Protein AF-A0A1E1WFL8-F1 (afdb_monomer)

Foldseek 3Di:
DVLLVCLVVLVVVLCCCVVPVVQFKDACPDPVNLVVLCVQLVDLVSLVVPVQVVCCVAWNNLPQFADSVCSSVCSNPPPRMDTSQVSNQVSVCSVVVAAFDRQPAQVVCCVPPVGSGTGGDQLCPDPDADEDEEAQPGGPPCHPVVVVVSVVRHPHHPYYHHQPDPNHIRCSCPRGPCNCVRPVVVVVVVVVVD

Secondary structure (DSSP, 8-state):
-HHHHHHHHHHHHHHHHHHHS---EE-TTSHHHHHHHHHHHSSHHHIIIIIHHHHHHHH---TTTB-GGGHHHHHHHSS--EEHHHHHHHHHHHHH-S-B-----HHHHHHHHSSSSPPBP-GGG--S-EEEEE-SSS-SSS-HHHHHHHHHH-S-EEEEEE-S-TT--TTHHHHBTTHIIIIIHHHHHHHHH-

InterPro domains:
  IPR029058 Alpha/Beta hydrolase fold [G3DSA:3.40.50.1820] (1-193)
  IPR029058 Alpha/Beta hydrolase fold [SSF53474] (40-189)

pLDDT: mean 84.49, std 13.26, range [56.53, 98.38]

Radius of gyration: 19.25 Å; Cα contacts (8 Å, |Δi|>4): 267; chains: 1; bounding box: 53×26×52 Å

Solvent-accessible surface area (backbone atoms only — not comparable to full-atom values): 10834 Å² total; per-residue (Å²): 94,60,66,69,72,48,22,79,54,35,58,66,54,44,54,47,42,46,74,73,69,67,53,62,56,52,60,50,86,34,72,70,51,44,52,50,47,48,69,46,23,62,42,62,70,42,16,51,66,47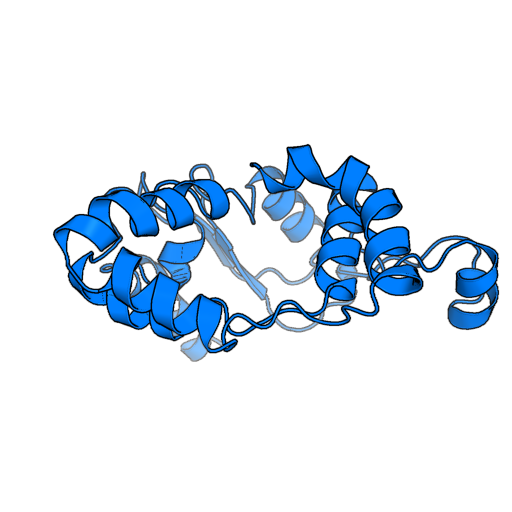,50,46,49,54,47,25,58,59,25,27,70,28,61,93,28,68,54,59,85,49,40,42,62,48,57,75,58,45,71,80,50,48,46,47,67,57,58,39,37,54,21,48,33,66,72,70,70,47,66,52,50,72,74,69,49,44,73,51,19,31,76,76,68,76,28,60,59,55,60,65,63,67,50,59,72,50,78,70,81,36,71,46,78,45,32,82,56,40,22,53,76,63,34,41,72,58,52,51,53,49,58,72,42,39,74,40,68,78,42,80,44,69,49,94,49,82,38,42,18,54,56,32,82,78,56,18,74,56,29,56,75,69,44,47,56,57,52,55,52,50,66,74,73,108

Organism: Pectinophora gossypiella (NCBI:txid13191)

Structure (mmCIF, N/CA/C/O backbone):
data_AF-A0A1E1WFL8-F1
#
_entry.id   AF-A0A1E1WFL8-F1
#
loop_
_atom_site.group_PDB
_atom_site.id
_atom_site.type_symbol
_atom_site.label_atom_id
_atom_site.label_alt_id
_atom_site.label_comp_id
_atom_site.label_asym_id
_atom_site.label_entity_id
_atom_site.label_seq_id
_atom_site.pdbx_PDB_ins_code
_atom_site.Cartn_x
_atom_site.Cartn_y
_atom_site.Cartn_z
_atom_site.occupancy
_atom_site.B_iso_or_equiv
_atom_site.auth_seq_id
_atom_site.auth_comp_id
_atom_site.auth_asym_id
_atom_site.auth_atom_id
_atom_site.pdbx_PDB_model_num
ATOM 1 N N . PRO A 1 1 ? 7.680 11.814 3.134 1.00 61.78 1 PRO A N 1
ATOM 2 C CA . PRO A 1 1 ? 7.963 10.530 3.818 1.00 61.78 1 PRO A CA 1
ATOM 3 C C . PRO A 1 1 ? 9.441 10.158 3.685 1.00 61.78 1 PRO A C 1
ATOM 5 O O . PRO A 1 1 ? 10.024 10.424 2.634 1.00 61.78 1 PRO A O 1
ATOM 8 N N . LEU A 1 2 ? 10.020 9.543 4.721 1.00 61.31 2 LEU A N 1
ATOM 9 C CA . LEU A 1 2 ? 11.420 9.100 4.741 1.00 61.31 2 LEU A CA 1
ATOM 10 C C . LEU A 1 2 ? 11.753 8.172 3.560 1.00 61.31 2 LEU A C 1
ATOM 12 O O . LEU A 1 2 ? 12.804 8.307 2.945 1.00 61.31 2 LEU A O 1
ATOM 16 N N . THR A 1 3 ? 10.809 7.314 3.167 1.00 66.69 3 THR A N 1
ATOM 17 C CA . THR A 1 3 ? 10.930 6.395 2.022 1.00 66.69 3 THR A CA 1
ATOM 18 C C . THR A 1 3 ? 11.222 7.107 0.701 1.00 66.69 3 THR A C 1
ATOM 20 O O . THR A 1 3 ? 12.053 6.640 -0.070 1.00 66.69 3 THR A O 1
ATOM 23 N N . LYS A 1 4 ? 10.617 8.279 0.457 1.00 66.50 4 LYS A N 1
ATOM 24 C CA . LYS A 1 4 ? 10.901 9.084 -0.744 1.00 66.50 4 LYS A CA 1
ATOM 25 C C . LYS A 1 4 ? 12.304 9.688 -0.715 1.00 66.50 4 LYS A C 1
ATOM 27 O O . LYS A 1 4 ? 12.946 9.750 -1.753 1.00 66.50 4 LYS A O 1
ATOM 32 N N . LEU A 1 5 ? 12.783 10.086 0.464 1.00 70.75 5 LEU A N 1
ATOM 33 C CA . LEU A 1 5 ? 14.115 10.672 0.630 1.00 70.75 5 LEU A CA 1
ATOM 34 C C . LEU A 1 5 ? 15.224 9.647 0.354 1.00 70.75 5 LEU A C 1
ATOM 36 O O . LEU A 1 5 ? 16.215 9.977 -0.285 1.00 70.75 5 LEU A O 1
ATOM 40 N N . VAL A 1 6 ? 15.043 8.404 0.807 1.00 70.62 6 VAL A N 1
ATOM 41 C CA . VAL A 1 6 ? 16.067 7.350 0.679 1.00 70.62 6 VAL A CA 1
ATOM 42 C C . VAL A 1 6 ? 15.966 6.546 -0.622 1.00 70.62 6 VAL A C 1
ATOM 44 O O . VAL A 1 6 ? 16.920 5.862 -0.989 1.00 70.62 6 VAL A O 1
ATOM 47 N N . SER A 1 7 ? 14.842 6.634 -1.344 1.00 72.19 7 SER A N 1
ATOM 48 C CA . SER A 1 7 ? 14.608 5.865 -2.578 1.00 72.19 7 SER A CA 1
ATOM 49 C C . SER A 1 7 ? 15.675 6.025 -3.677 1.00 72.19 7 SER A C 1
ATOM 51 O O . SER A 1 7 ? 16.018 5.005 -4.281 1.00 72.19 7 SER A O 1
ATOM 53 N N . PRO A 1 8 ? 16.294 7.202 -3.917 1.00 72.44 8 PRO A N 1
ATOM 54 C CA . PRO A 1 8 ? 17.335 7.320 -4.942 1.00 72.44 8 PRO A CA 1
ATOM 55 C C . PRO A 1 8 ? 18.621 6.567 -4.570 1.00 72.44 8 PRO A C 1
ATOM 57 O O . PRO A 1 8 ? 19.286 6.000 -5.431 1.00 72.44 8 PRO A O 1
ATOM 60 N N . ALA A 1 9 ? 18.954 6.511 -3.276 1.00 63.41 9 ALA A N 1
ATOM 61 C CA . ALA A 1 9 ? 20.151 5.834 -2.776 1.00 63.41 9 ALA A CA 1
ATOM 62 C C . ALA A 1 9 ? 19.971 4.311 -2.655 1.00 63.41 9 ALA A C 1
ATOM 64 O O . ALA A 1 9 ? 20.953 3.568 -2.675 1.00 63.41 9 ALA A O 1
ATOM 65 N N . ALA A 1 10 ? 18.726 3.833 -2.557 1.00 63.41 10 ALA A N 1
ATOM 66 C CA . ALA A 1 10 ? 18.408 2.426 -2.325 1.00 63.41 10 ALA A CA 1
ATOM 67 C C . ALA A 1 10 ? 18.868 1.491 -3.460 1.00 63.41 10 ALA A C 1
ATOM 69 O O . ALA A 1 10 ? 19.186 0.338 -3.188 1.00 63.41 10 ALA A O 1
ATOM 70 N N . GLY A 1 11 ? 18.952 1.972 -4.706 1.00 61.06 11 GLY A N 1
ATOM 71 C CA . GLY A 1 11 ? 19.468 1.183 -5.833 1.00 61.06 11 GLY A CA 1
ATOM 72 C C . GLY A 1 11 ? 20.966 0.879 -5.708 1.00 61.06 11 GLY A C 1
ATOM 73 O O . GLY A 1 11 ? 21.366 -0.282 -5.735 1.00 61.06 11 GLY A O 1
ATOM 74 N N . ALA A 1 12 ? 21.786 1.915 -5.494 1.00 59.94 12 ALA A N 1
ATOM 75 C CA . ALA A 1 12 ? 23.240 1.783 -5.372 1.00 59.94 12 ALA A CA 1
ATOM 76 C C . ALA A 1 12 ? 23.658 1.071 -4.074 1.00 59.94 12 ALA A C 1
ATOM 78 O O . ALA A 1 12 ? 24.474 0.151 -4.102 1.00 59.94 12 ALA A O 1
ATOM 79 N N . PHE A 1 13 ? 23.050 1.432 -2.937 1.00 59.22 13 PHE A N 1
ATOM 80 C CA . PHE A 1 13 ? 23.281 0.723 -1.674 1.00 59.22 13 PHE A CA 1
ATOM 81 C C . PHE A 1 13 ? 22.779 -0.721 -1.726 1.00 59.22 13 PHE A C 1
ATOM 83 O O . PHE A 1 13 ? 23.360 -1.600 -1.092 1.00 59.22 13 PHE A O 1
ATOM 90 N N . GLY A 1 14 ? 21.710 -0.984 -2.477 1.00 56.84 14 GLY A N 1
ATOM 91 C CA . GLY A 1 14 ? 21.093 -2.297 -2.516 1.00 56.84 14 GLY A CA 1
ATOM 92 C C . GLY A 1 14 ? 21.886 -3.354 -3.260 1.00 56.84 14 GLY A C 1
ATOM 93 O O . GLY A 1 14 ? 21.956 -4.499 -2.808 1.00 56.84 14 GLY A O 1
ATOM 94 N N . GLU A 1 15 ? 22.541 -2.965 -4.351 1.00 60.00 15 GLU A N 1
ATOM 95 C CA . GLU A 1 15 ? 23.484 -3.832 -5.057 1.00 60.00 15 GLU A CA 1
ATOM 96 C C . GLU A 1 15 ? 24.689 -4.180 -4.172 1.00 60.00 15 GLU A C 1
ATOM 98 O O . GLU A 1 15 ? 25.076 -5.347 -4.104 1.00 60.00 15 GLU A O 1
ATOM 103 N N . ILE A 1 16 ? 25.218 -3.204 -3.424 1.00 60.22 16 ILE A N 1
ATOM 104 C CA . ILE A 1 16 ? 26.340 -3.400 -2.495 1.00 60.22 16 ILE A CA 1
ATOM 105 C C . ILE A 1 16 ? 25.937 -4.332 -1.344 1.00 60.22 16 ILE A C 1
ATOM 107 O O . ILE A 1 16 ? 26.604 -5.336 -1.109 1.00 60.22 16 ILE A O 1
ATOM 111 N N . ILE A 1 17 ? 24.822 -4.071 -0.653 1.00 60.38 17 ILE A N 1
ATOM 112 C CA . ILE A 1 17 ? 24.372 -4.909 0.474 1.00 60.38 17 ILE A CA 1
ATOM 113 C C . ILE A 1 17 ? 24.102 -6.351 0.023 1.00 60.38 17 ILE A C 1
ATOM 115 O O . ILE A 1 17 ? 24.516 -7.294 0.701 1.00 60.38 17 ILE A O 1
ATOM 119 N N . ARG A 1 18 ? 23.443 -6.535 -1.130 1.00 58.50 18 ARG A N 1
ATOM 120 C CA . ARG A 1 18 ? 23.109 -7.866 -1.654 1.00 58.50 18 ARG A CA 1
ATOM 121 C C . ARG A 1 18 ? 24.351 -8.641 -2.089 1.00 58.50 18 ARG A C 1
ATOM 123 O O . ARG A 1 18 ? 24.455 -9.820 -1.766 1.00 58.50 18 ARG A O 1
ATOM 130 N N . ASN A 1 19 ? 25.246 -8.009 -2.848 1.00 61.41 19 ASN A N 1
ATOM 131 C CA . ASN A 1 19 ? 26.349 -8.707 -3.512 1.00 61.41 19 ASN A CA 1
ATOM 132 C C . ASN A 1 19 ? 27.614 -8.790 -2.643 1.00 61.41 19 ASN A C 1
ATOM 134 O O . ASN A 1 19 ? 28.387 -9.726 -2.811 1.00 61.41 19 ASN A O 1
ATOM 138 N N . VAL A 1 20 ? 27.829 -7.836 -1.730 1.00 56.97 20 VAL A N 1
ATOM 139 C CA . VAL A 1 20 ? 29.045 -7.759 -0.898 1.00 56.97 20 VAL A CA 1
ATOM 140 C C . VAL A 1 20 ? 28.803 -8.302 0.508 1.00 56.97 20 VAL A C 1
ATOM 142 O O . VAL A 1 20 ? 29.653 -9.004 1.043 1.00 56.97 20 VAL A O 1
ATOM 145 N N . ILE A 1 21 ? 27.650 -8.002 1.116 1.00 57.75 21 ILE A N 1
ATOM 146 C CA . ILE A 1 21 ? 27.393 -8.316 2.535 1.00 57.75 21 ILE A CA 1
ATOM 147 C C . ILE A 1 21 ? 26.557 -9.603 2.699 1.00 57.75 21 ILE A C 1
ATOM 149 O O . ILE A 1 21 ? 26.452 -10.140 3.796 1.00 57.75 21 ILE A O 1
ATOM 153 N N . GLY A 1 22 ? 25.952 -10.131 1.626 1.00 56.53 22 GLY A N 1
ATOM 154 C CA . GLY A 1 22 ? 25.201 -11.400 1.656 1.00 56.53 22 GLY A CA 1
ATOM 155 C C . GLY A 1 22 ? 23.886 -11.353 2.451 1.00 56.53 22 GLY A C 1
ATOM 156 O O . GLY A 1 22 ? 23.257 -12.381 2.701 1.00 56.53 22 GLY A O 1
ATOM 157 N N . PHE A 1 23 ? 23.430 -10.163 2.848 1.00 64.19 23 PHE A N 1
ATOM 158 C CA . PHE A 1 23 ? 22.157 -9.997 3.541 1.00 64.19 23 PHE A CA 1
ATOM 159 C C . PHE A 1 23 ? 20.995 -10.022 2.542 1.00 64.19 23 PHE A C 1
ATOM 161 O O . PHE A 1 23 ? 20.770 -9.081 1.783 1.00 64.19 23 PHE A O 1
ATOM 168 N N . HIS A 1 24 ? 20.211 -11.101 2.561 1.00 68.62 24 HIS A N 1
ATOM 169 C CA . HIS A 1 24 ? 19.056 -11.266 1.667 1.00 68.62 24 HIS A CA 1
ATOM 170 C C . HIS A 1 24 ? 17.724 -10.800 2.277 1.00 68.62 24 HIS A C 1
ATOM 172 O O . HIS A 1 24 ? 16.787 -10.456 1.548 1.00 68.62 24 HIS A O 1
ATOM 178 N N . ARG A 1 25 ? 17.642 -10.728 3.611 1.00 70.88 25 ARG A N 1
ATOM 179 C CA . ARG A 1 25 ? 16.440 -10.333 4.361 1.00 70.88 25 ARG A CA 1
ATOM 180 C C . ARG A 1 25 ? 16.779 -9.422 5.534 1.00 70.88 25 ARG A C 1
ATOM 182 O O . ARG A 1 25 ? 17.769 -9.649 6.225 1.00 70.88 25 ARG A O 1
ATOM 189 N N . LEU A 1 26 ? 15.903 -8.461 5.803 1.00 71.75 26 LEU A N 1
ATOM 190 C CA . LEU A 1 26 ? 15.805 -7.841 7.118 1.00 71.75 26 LEU A CA 1
ATOM 191 C C . LEU A 1 26 ? 14.946 -8.753 7.989 1.00 71.75 26 LEU A C 1
ATOM 193 O O . LEU A 1 26 ? 13.749 -8.910 7.736 1.00 71.75 26 LEU A O 1
ATOM 197 N N . ASN A 1 27 ? 15.574 -9.390 8.980 1.00 71.06 27 ASN A N 1
ATOM 198 C CA . ASN A 1 27 ? 14.893 -10.262 9.928 1.00 71.06 27 ASN A CA 1
ATOM 199 C C . ASN A 1 27 ? 14.763 -9.577 11.300 1.00 71.06 27 ASN A C 1
ATOM 201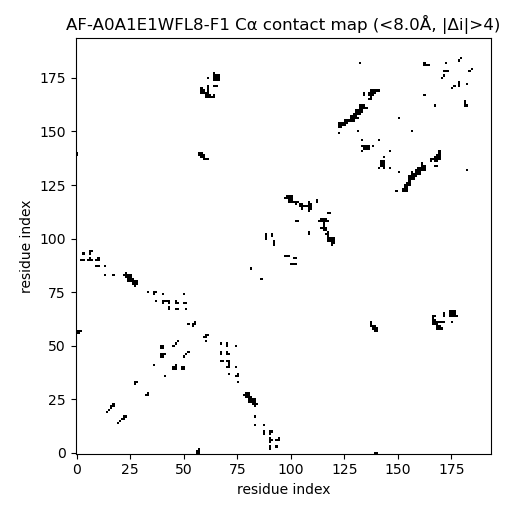 O O . ASN A 1 27 ? 15.730 -9.585 12.060 1.00 71.06 27 ASN A O 1
ATOM 205 N N . PRO A 1 28 ? 13.598 -9.006 11.634 1.00 64.38 28 PRO A N 1
ATOM 206 C CA . PRO A 1 28 ? 13.358 -8.380 12.931 1.00 64.38 28 PRO A CA 1
ATOM 207 C C . PRO A 1 28 ? 13.288 -9.400 14.075 1.00 64.38 28 PRO A C 1
ATOM 209 O O . PRO A 1 28 ? 13.518 -9.036 15.218 1.00 64.38 28 PRO A O 1
ATOM 212 N N . GLN A 1 29 ? 13.084 -10.688 13.777 1.00 63.81 29 GLN A N 1
ATOM 213 C CA . GLN A 1 29 ? 13.155 -11.798 14.743 1.00 63.81 29 GLN A CA 1
ATOM 214 C C . GLN A 1 29 ? 14.604 -12.245 15.013 1.00 63.81 29 GLN A C 1
ATOM 216 O O . GLN A 1 29 ? 14.878 -13.407 15.305 1.00 63.81 29 GLN A O 1
ATOM 221 N N . ASN A 1 30 ? 15.566 -11.343 14.833 1.00 69.94 30 ASN A N 1
ATOM 222 C CA . ASN A 1 30 ? 16.926 -11.565 15.296 1.00 69.94 30 ASN A CA 1
ATOM 223 C C . ASN A 1 30 ? 16.940 -11.390 16.826 1.00 69.94 30 ASN A C 1
ATOM 225 O O . ASN A 1 30 ? 16.419 -10.372 17.285 1.00 69.94 30 ASN A O 1
ATOM 229 N N . PRO A 1 31 ? 17.563 -12.294 17.607 1.00 73.06 31 PRO A N 1
ATOM 230 C CA . PRO A 1 31 ? 17.612 -12.185 19.067 1.00 73.06 31 PRO A CA 1
ATOM 231 C C . PRO A 1 31 ? 18.057 -10.807 19.581 1.00 73.06 31 PRO A C 1
ATOM 233 O O . PRO A 1 31 ? 17.515 -10.307 20.562 1.00 73.06 31 PRO A O 1
ATOM 236 N N . LEU A 1 32 ? 18.993 -10.149 18.889 1.00 70.75 32 LEU A N 1
ATOM 237 C CA . LEU A 1 32 ? 19.459 -8.805 19.237 1.00 70.75 32 LEU A CA 1
ATOM 238 C C . LEU A 1 32 ? 18.369 -7.741 19.033 1.00 70.75 32 LEU A C 1
ATOM 240 O O . LEU A 1 32 ? 18.171 -6.887 19.893 1.00 70.75 32 LEU A O 1
ATOM 244 N N . ILE A 1 33 ? 17.643 -7.799 17.912 1.00 69.94 33 ILE A N 1
ATOM 245 C CA . ILE A 1 33 ? 16.539 -6.870 17.627 1.00 69.94 33 ILE A CA 1
ATOM 246 C C . ILE A 1 33 ? 15.373 -7.129 18.583 1.00 69.94 33 ILE A C 1
ATOM 248 O O . ILE A 1 33 ? 14.776 -6.181 19.074 1.00 69.94 33 ILE A O 1
ATOM 252 N N . GLU A 1 34 ? 15.086 -8.388 18.909 1.00 72.19 34 GLU A N 1
ATOM 253 C CA . GLU A 1 34 ? 14.026 -8.746 19.851 1.00 72.19 34 GLU A CA 1
ATOM 254 C C . GLU A 1 34 ? 14.304 -8.201 21.261 1.00 72.19 34 GLU A C 1
ATOM 256 O O . GLU A 1 34 ? 13.416 -7.615 21.882 1.00 72.19 34 GLU A O 1
ATOM 261 N N . ILE A 1 35 ? 15.544 -8.338 21.750 1.00 75.00 35 ILE A N 1
ATOM 262 C CA . ILE A 1 35 ? 15.968 -7.774 23.040 1.00 75.00 35 ILE A CA 1
ATOM 263 C C . ILE A 1 35 ? 15.837 -6.250 23.021 1.00 75.00 35 ILE A C 1
ATOM 265 O O . ILE A 1 35 ? 15.245 -5.675 23.934 1.00 75.00 35 ILE A O 1
ATOM 269 N N . LEU A 1 36 ? 16.335 -5.593 21.970 1.00 72.06 36 LEU A N 1
ATOM 270 C CA . LEU A 1 36 ? 16.238 -4.140 21.834 1.00 72.06 36 LEU A CA 1
ATOM 271 C C . LEU A 1 36 ? 14.779 -3.671 21.792 1.00 72.06 36 LEU A C 1
ATOM 273 O O . LEU A 1 36 ? 14.424 -2.740 22.508 1.00 72.06 36 LEU A O 1
ATOM 277 N N . THR A 1 37 ? 13.910 -4.338 21.031 1.00 71.12 37 THR A N 1
ATOM 278 C CA . THR A 1 37 ? 12.480 -4.010 20.967 1.00 71.12 37 THR A CA 1
ATOM 279 C C . THR A 1 37 ? 11.791 -4.221 22.314 1.00 71.12 37 THR A C 1
ATOM 281 O O . THR A 1 37 ? 10.989 -3.381 22.713 1.00 71.12 37 THR A O 1
ATOM 284 N N . LYS A 1 38 ? 12.122 -5.284 23.060 1.00 74.19 38 LYS A N 1
ATOM 285 C CA . LYS A 1 38 ? 11.597 -5.500 24.420 1.00 74.19 38 LYS A CA 1
ATOM 286 C C . LYS A 1 38 ? 12.041 -4.410 25.393 1.00 74.19 38 LYS A C 1
ATOM 288 O O . LYS A 1 38 ? 11.234 -3.970 26.200 1.00 74.19 38 LYS A O 1
ATOM 293 N N . ILE A 1 39 ? 13.285 -3.944 25.309 1.00 75.75 39 ILE A N 1
ATOM 294 C CA . ILE A 1 39 ? 13.789 -2.862 26.168 1.00 75.75 39 ILE A CA 1
ATOM 295 C C . ILE A 1 39 ? 13.122 -1.527 25.807 1.00 75.75 39 ILE A C 1
ATOM 297 O O . ILE A 1 39 ? 12.705 -0.780 26.685 1.00 75.75 39 ILE A O 1
ATOM 301 N N . ILE A 1 40 ? 12.997 -1.237 24.512 1.00 77.00 40 ILE A N 1
ATOM 302 C CA . ILE A 1 40 ? 12.563 0.068 24.000 1.00 77.00 40 ILE A CA 1
ATOM 303 C C . ILE A 1 40 ? 11.033 0.212 23.973 1.00 77.00 40 ILE A C 1
ATOM 305 O O . ILE A 1 40 ? 10.520 1.309 24.166 1.00 77.00 40 ILE A O 1
ATOM 309 N N . CYS A 1 41 ? 10.289 -0.869 23.740 1.00 76.31 41 CYS A N 1
ATOM 310 C CA . CYS A 1 41 ? 8.823 -0.859 23.665 1.00 76.31 41 CYS A CA 1
ATOM 311 C C . CYS A 1 41 ? 8.153 -1.642 24.808 1.00 76.31 41 CYS A C 1
ATOM 313 O O . CYS A 1 41 ? 6.943 -1.844 24.762 1.00 76.31 41 CYS A O 1
ATOM 315 N N . GLY A 1 42 ? 8.904 -2.120 25.806 1.00 71.62 42 GLY A N 1
ATOM 316 C CA . GLY A 1 42 ? 8.381 -3.000 26.861 1.00 71.62 42 GLY A CA 1
ATOM 317 C C . GLY A 1 42 ? 7.530 -2.311 27.925 1.00 71.62 42 GLY A C 1
ATOM 318 O O . GLY A 1 42 ? 6.756 -2.983 28.602 1.00 71.62 42 GLY A O 1
ATOM 319 N N . THR A 1 43 ? 7.636 -0.986 28.064 1.00 75.12 43 THR A N 1
ATOM 320 C CA . THR A 1 43 ? 6.795 -0.189 28.969 1.00 75.12 43 THR A CA 1
ATOM 321 C C . THR A 1 43 ? 5.948 0.808 28.190 1.00 75.12 43 THR A C 1
ATOM 323 O O . THR A 1 43 ? 6.316 1.243 27.097 1.00 75.12 43 THR A O 1
ATOM 326 N N . THR A 1 44 ? 4.809 1.203 28.761 1.00 68.75 44 THR A N 1
ATOM 327 C CA . THR A 1 44 ? 3.902 2.173 28.134 1.00 68.75 44 THR A CA 1
ATOM 328 C C . THR A 1 44 ? 4.579 3.528 27.910 1.00 68.75 44 THR A C 1
ATOM 330 O O . THR A 1 44 ? 4.366 4.130 26.855 1.00 68.75 44 THR A O 1
ATOM 333 N N . GLU A 1 45 ? 5.421 4.009 28.839 1.00 75.00 45 GLU A N 1
ATOM 334 C CA . GLU A 1 45 ? 6.119 5.291 28.654 1.00 75.00 45 GLU A CA 1
ATOM 335 C C . GLU A 1 45 ? 7.112 5.237 27.486 1.00 75.00 45 GLU A C 1
ATOM 337 O O . GLU A 1 45 ? 7.072 6.098 26.603 1.00 75.00 45 GLU A O 1
ATOM 342 N N . LEU A 1 46 ? 7.964 4.207 27.430 1.00 71.06 46 LEU A N 1
ATOM 343 C CA . LEU A 1 46 ? 8.973 4.077 26.375 1.00 71.06 46 LEU A CA 1
ATOM 344 C C . LEU A 1 46 ? 8.339 3.758 25.014 1.00 71.06 46 LEU A C 1
ATOM 346 O O . LEU A 1 46 ? 8.740 4.329 23.999 1.00 71.06 46 LEU A O 1
ATOM 350 N N . ALA A 1 47 ? 7.283 2.941 24.981 1.00 70.62 47 ALA A N 1
ATOM 351 C CA . ALA A 1 47 ? 6.533 2.670 23.758 1.00 70.62 47 ALA A CA 1
ATOM 352 C C . ALA A 1 47 ? 5.853 3.933 23.202 1.00 70.62 47 ALA A C 1
ATOM 354 O O . ALA A 1 47 ? 5.840 4.159 21.987 1.00 70.62 47 ALA A O 1
ATOM 355 N N . THR A 1 48 ? 5.326 4.790 24.079 1.00 69.31 48 THR A N 1
ATOM 356 C CA . THR A 1 48 ? 4.759 6.088 23.687 1.00 69.31 48 THR A CA 1
ATOM 357 C C . THR A 1 48 ? 5.847 7.020 23.154 1.00 69.31 48 THR A C 1
ATOM 359 O O . THR A 1 48 ? 5.659 7.656 22.119 1.00 69.31 48 THR A O 1
ATOM 362 N N . LEU A 1 49 ? 7.009 7.068 23.808 1.00 69.62 49 LEU A N 1
ATOM 363 C CA . LEU A 1 49 ? 8.094 7.966 23.420 1.00 69.62 49 LEU A CA 1
ATOM 364 C C . LEU A 1 49 ? 8.829 7.518 22.152 1.00 69.62 49 LEU A C 1
ATOM 366 O O . LEU A 1 49 ? 9.187 8.355 21.331 1.00 69.62 49 LEU A O 1
ATOM 370 N N . ILE A 1 50 ? 9.078 6.226 21.969 1.00 67.44 50 ILE A N 1
ATOM 371 C CA . ILE A 1 50 ? 9.984 5.746 20.919 1.00 67.44 50 ILE A CA 1
ATOM 372 C C . ILE A 1 50 ? 9.190 5.063 19.813 1.00 67.44 50 ILE A C 1
ATOM 374 O O . ILE A 1 50 ? 9.288 5.436 18.644 1.00 67.44 50 ILE A O 1
ATOM 378 N N . CYS A 1 51 ? 8.342 4.107 20.173 1.00 64.62 51 CYS A N 1
ATOM 379 C CA . CYS A 1 51 ? 7.708 3.223 19.201 1.00 64.62 51 CYS A CA 1
ATOM 380 C C . CYS A 1 51 ? 6.535 3.919 18.485 1.00 64.62 51 CYS A C 1
ATOM 382 O O . CYS A 1 51 ? 6.389 3.788 17.269 1.00 64.62 51 CYS A O 1
ATOM 384 N N . SER A 1 52 ? 5.784 4.782 19.179 1.00 66.06 52 SER A N 1
ATOM 385 C CA . SER A 1 52 ? 4.801 5.661 18.523 1.00 66.06 52 SER A CA 1
ATOM 386 C C . SER A 1 52 ? 5.478 6.614 17.542 1.00 66.06 52 SER A C 1
ATOM 388 O O . SER A 1 52 ? 5.037 6.720 16.403 1.00 66.06 52 SER A O 1
ATOM 390 N N . ASN A 1 53 ? 6.595 7.240 17.929 1.00 65.81 53 ASN A N 1
ATOM 391 C CA . ASN A 1 53 ? 7.336 8.147 17.049 1.00 65.81 53 ASN A CA 1
ATOM 392 C C . ASN A 1 53 ? 7.934 7.428 15.830 1.00 65.81 53 ASN A C 1
ATOM 394 O O . ASN A 1 53 ? 7.845 7.950 14.720 1.00 65.81 53 ASN A O 1
ATOM 398 N N . MET A 1 54 ? 8.460 6.210 15.988 1.00 62.00 54 MET A N 1
ATOM 399 C CA . MET A 1 54 ? 8.899 5.387 14.853 1.00 62.00 54 MET A CA 1
ATOM 400 C C . MET A 1 54 ? 7.739 5.040 13.916 1.00 62.00 54 MET A C 1
ATOM 402 O O . MET A 1 54 ? 7.871 5.197 12.701 1.00 62.00 54 MET A O 1
ATOM 406 N N . ASN A 1 55 ? 6.581 4.645 14.457 1.00 64.88 55 ASN A N 1
ATOM 407 C CA . ASN A 1 55 ? 5.387 4.427 13.641 1.00 64.88 55 ASN A CA 1
ATOM 408 C C . ASN A 1 55 ? 4.972 5.710 12.905 1.00 64.88 55 ASN A C 1
ATOM 410 O O . ASN A 1 55 ? 4.644 5.666 11.723 1.00 64.88 55 ASN A O 1
ATOM 414 N N . PHE A 1 56 ? 5.042 6.864 13.569 1.00 65.44 56 PHE A N 1
ATOM 415 C CA . PHE A 1 56 ? 4.674 8.149 12.981 1.00 65.44 56 PHE A CA 1
ATOM 416 C C . PHE A 1 56 ? 5.602 8.575 11.845 1.00 65.44 56 PHE A C 1
ATOM 418 O O . PHE A 1 56 ? 5.116 9.076 10.831 1.00 65.44 56 PHE A O 1
ATOM 425 N N . LEU A 1 57 ? 6.912 8.340 11.972 1.00 61.78 57 LEU A N 1
ATOM 426 C CA . LEU A 1 57 ? 7.899 8.661 10.933 1.00 61.78 57 LEU A CA 1
ATOM 427 C C . LEU A 1 57 ? 7.687 7.865 9.640 1.00 61.78 57 LEU A C 1
ATOM 429 O O . LEU A 1 57 ? 8.054 8.326 8.553 1.00 61.78 57 LEU A O 1
ATOM 433 N N . VAL A 1 58 ? 7.093 6.681 9.758 1.00 65.94 58 VAL A N 1
ATOM 434 C CA . VAL A 1 58 ? 6.877 5.750 8.653 1.00 65.94 58 VAL A CA 1
ATOM 435 C C . VAL A 1 58 ? 5.458 5.940 8.098 1.00 65.94 58 VAL A C 1
ATOM 437 O O . VAL A 1 58 ? 5.287 6.307 6.936 1.00 65.94 58 VAL A O 1
ATOM 440 N N . SER A 1 59 ? 4.443 5.804 8.943 1.00 68.75 59 SER A N 1
ATOM 441 C CA . SER A 1 59 ? 3.034 5.628 8.566 1.00 68.75 59 SER A CA 1
ATOM 442 C C . SER A 1 59 ? 2.189 6.910 8.619 1.00 68.75 59 SER A C 1
ATOM 444 O O . SER A 1 59 ? 1.070 6.929 8.097 1.00 68.75 59 SER A O 1
ATOM 446 N N . GLY A 1 60 ? 2.716 7.978 9.232 1.00 67.56 60 GLY A N 1
ATOM 447 C CA . GLY A 1 60 ? 1.991 9.196 9.605 1.00 67.56 60 GLY A CA 1
ATOM 448 C C . GLY A 1 60 ? 1.475 9.171 11.053 1.00 67.56 60 GLY A C 1
ATOM 449 O O . GLY A 1 60 ? 1.386 8.120 11.681 1.00 67.56 60 GLY A O 1
ATOM 450 N N . PHE A 1 61 ? 1.134 10.344 11.599 1.00 65.88 61 PHE A N 1
ATOM 451 C CA . PHE A 1 61 ? 0.970 10.554 13.049 1.00 65.88 61 PHE A CA 1
ATOM 452 C C . PHE A 1 61 ? -0.255 9.909 13.724 1.00 65.88 61 PHE A C 1
ATOM 454 O O . PHE A 1 61 ? -0.287 9.869 14.946 1.00 65.88 61 PHE A O 1
ATOM 461 N N . GLY A 1 62 ? -1.278 9.450 12.991 1.00 68.19 62 GLY A N 1
ATOM 462 C CA . GLY A 1 62 ? -2.402 8.680 13.566 1.00 68.19 62 GLY A CA 1
ATOM 463 C C . GLY A 1 62 ? -3.056 9.282 14.824 1.00 68.19 62 GLY A C 1
ATOM 464 O O . GLY A 1 62 ? -3.461 8.543 15.727 1.00 68.19 62 GLY A O 1
ATOM 465 N N . ILE A 1 63 ? -3.073 10.620 14.962 1.00 72.81 63 ILE A N 1
ATOM 466 C CA . ILE A 1 63 ? -3.355 11.285 16.246 1.00 72.81 63 ILE A CA 1
ATOM 467 C C . ILE A 1 63 ? -4.761 10.906 16.717 1.00 72.81 63 ILE A C 1
ATOM 469 O O . ILE A 1 63 ? -5.755 11.195 16.049 1.00 72.81 63 ILE A O 1
ATOM 473 N N . GLY A 1 64 ? -4.833 10.283 17.894 1.00 82.88 64 GLY A N 1
ATOM 474 C CA . GLY A 1 64 ? -6.081 9.871 18.531 1.00 82.88 64 GLY A CA 1
ATOM 475 C C . GLY A 1 64 ? -6.593 8.481 18.142 1.00 82.88 64 GLY A C 1
ATOM 476 O O . GLY A 1 64 ? -7.591 8.064 18.728 1.00 82.88 64 GLY A O 1
ATOM 477 N N . GLN A 1 65 ? -5.935 7.758 17.226 1.00 89.56 65 GLN A N 1
ATOM 478 C CA . GLN A 1 65 ? -6.322 6.396 16.824 1.00 89.56 65 GLN A CA 1
ATOM 479 C C . GLN A 1 65 ? -5.469 5.294 17.459 1.00 89.56 65 GLN A C 1
ATOM 481 O O . GLN A 1 65 ? -5.994 4.214 17.724 1.00 89.56 65 GLN A O 1
ATOM 486 N N . MET A 1 66 ? -4.194 5.558 17.750 1.00 85.62 66 MET A N 1
ATOM 487 C CA . MET A 1 66 ? -3.304 4.551 18.330 1.00 85.62 66 MET A CA 1
ATOM 488 C C . MET A 1 66 ? -3.639 4.270 19.801 1.00 85.62 66 MET A C 1
ATOM 490 O O . MET A 1 66 ? -3.631 5.182 20.629 1.00 85.62 66 MET A O 1
ATOM 494 N N . ASN A 1 67 ? -3.879 3.001 20.142 1.00 86.69 67 ASN A N 1
ATOM 495 C CA . ASN A 1 67 ? -3.929 2.567 21.535 1.00 86.69 67 ASN A CA 1
ATOM 496 C C . ASN A 1 67 ? -2.515 2.223 22.021 1.00 86.69 67 ASN A C 1
ATOM 498 O O . ASN A 1 67 ? -1.963 1.185 21.655 1.00 86.69 67 ASN A O 1
ATOM 502 N N . VAL A 1 68 ? -1.938 3.089 22.855 1.00 81.12 68 VAL A N 1
ATOM 503 C CA . VAL A 1 68 ? -0.546 2.961 23.312 1.00 81.12 68 VAL A CA 1
ATOM 504 C C . VAL A 1 68 ? -0.278 1.672 24.091 1.00 81.12 68 VAL A C 1
ATOM 506 O O . VAL A 1 68 ? 0.823 1.136 24.008 1.00 81.12 68 VAL A O 1
ATOM 509 N N . THR A 1 69 ? -1.283 1.115 24.775 1.00 85.38 69 THR A N 1
ATOM 510 C CA . THR A 1 69 ? -1.122 -0.144 25.520 1.00 85.38 69 THR A CA 1
ATOM 511 C C . THR A 1 69 ? -0.960 -1.360 24.608 1.00 85.38 69 THR A C 1
ATOM 513 O O . THR A 1 69 ? -0.435 -2.380 25.043 1.00 85.38 69 THR A O 1
ATOM 516 N N . ASN A 1 70 ? -1.346 -1.252 23.331 1.00 85.31 70 ASN A N 1
ATOM 517 C CA . ASN A 1 70 ? -1.157 -2.310 22.339 1.00 85.31 70 ASN A CA 1
ATOM 518 C C . ASN A 1 70 ? 0.214 -2.243 21.649 1.00 85.31 70 ASN A C 1
ATOM 520 O O . ASN A 1 70 ? 0.593 -3.201 20.976 1.00 85.31 70 ASN A O 1
ATOM 524 N N . LEU A 1 71 ? 0.966 -1.145 21.796 1.00 81.06 71 LEU A N 1
ATOM 525 C CA . LEU A 1 71 ? 2.261 -0.970 21.130 1.00 81.06 71 LEU A CA 1
ATOM 526 C C . LEU A 1 71 ? 3.268 -2.085 21.449 1.00 81.06 71 LEU A C 1
ATOM 528 O O . LEU A 1 71 ? 3.875 -2.568 20.495 1.00 81.06 71 LEU A O 1
ATOM 532 N N . PRO A 1 72 ? 3.431 -2.558 22.704 1.00 80.06 72 PRO A N 1
ATOM 533 C CA . PRO A 1 72 ? 4.369 -3.645 22.989 1.00 80.06 72 PRO A CA 1
ATOM 534 C C . PRO A 1 72 ? 4.069 -4.902 22.160 1.00 80.06 72 PRO A C 1
ATOM 536 O O . PRO A 1 72 ? 4.974 -5.502 21.587 1.00 80.06 72 PRO A O 1
ATOM 539 N N . VAL A 1 73 ? 2.786 -5.258 22.023 1.00 84.19 73 VAL A N 1
ATOM 540 C CA . VAL A 1 73 ? 2.345 -6.411 21.221 1.00 84.19 73 VAL A CA 1
ATOM 541 C C . VAL A 1 73 ? 2.534 -6.146 19.729 1.00 84.19 73 VAL A C 1
ATOM 543 O O . VAL A 1 73 ? 3.051 -7.001 19.016 1.00 84.19 73 VAL A O 1
ATOM 546 N N . ILE A 1 74 ? 2.163 -4.957 19.246 1.00 83.94 74 ILE A N 1
ATOM 547 C CA . ILE A 1 74 ? 2.346 -4.581 17.839 1.00 83.94 74 ILE A CA 1
ATOM 548 C C . ILE A 1 74 ? 3.819 -4.709 17.445 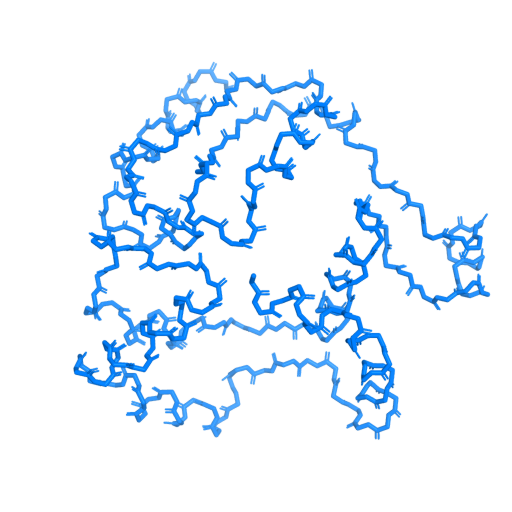1.00 83.94 74 ILE A C 1
ATOM 550 O O . ILE A 1 74 ? 4.120 -5.384 16.468 1.00 83.94 74 ILE A O 1
ATOM 554 N N . PHE A 1 75 ? 4.738 -4.129 18.217 1.00 78.12 75 PHE A N 1
ATOM 555 C CA . PHE A 1 75 ? 6.168 -4.143 17.900 1.00 78.12 75 PHE A CA 1
ATOM 556 C C . PHE A 1 75 ? 6.843 -5.497 18.150 1.00 78.12 75 PHE A C 1
ATOM 558 O O . PHE A 1 75 ? 7.855 -5.791 17.519 1.00 78.12 75 PHE A O 1
ATOM 565 N N . ALA A 1 76 ? 6.267 -6.359 18.993 1.00 79.81 76 ALA A N 1
ATOM 566 C CA . ALA A 1 76 ? 6.703 -7.751 19.103 1.00 79.81 76 ALA A CA 1
ATOM 567 C C . ALA A 1 76 ? 6.396 -8.575 17.836 1.00 79.81 76 ALA A C 1
ATOM 569 O O . ALA A 1 76 ? 7.067 -9.573 17.577 1.00 79.81 76 ALA A O 1
ATOM 570 N N . HIS A 1 77 ? 5.405 -8.164 17.034 1.00 83.38 77 HIS A N 1
ATOM 571 C CA . HIS A 1 77 ? 4.965 -8.895 15.839 1.00 83.38 77 HIS A CA 1
ATOM 572 C C . HIS A 1 77 ? 5.192 -8.151 14.513 1.00 83.38 77 HIS A C 1
ATOM 574 O O . HIS A 1 77 ? 5.147 -8.773 13.450 1.00 83.38 77 HIS A O 1
ATOM 580 N N . ALA A 1 78 ? 5.436 -6.841 14.549 1.00 80.31 78 ALA A N 1
ATOM 581 C CA . ALA A 1 78 ? 5.606 -5.991 13.381 1.00 80.31 78 ALA A CA 1
ATOM 582 C C . ALA A 1 78 ? 6.891 -5.143 13.483 1.00 80.31 78 ALA A C 1
ATOM 584 O O . ALA A 1 78 ? 7.127 -4.505 14.509 1.00 80.31 78 ALA A O 1
ATOM 585 N N . PRO A 1 79 ? 7.688 -5.054 12.401 1.00 77.81 79 PRO A N 1
ATOM 586 C CA . PRO A 1 79 ? 7.536 -5.796 11.148 1.00 77.81 79 PRO A CA 1
ATOM 587 C C . PRO A 1 79 ? 7.806 -7.301 11.336 1.00 77.81 79 PRO A C 1
ATOM 589 O O . PRO A 1 79 ? 8.552 -7.691 12.222 1.00 77.81 79 PRO A O 1
ATOM 592 N N . ALA A 1 80 ? 7.236 -8.150 10.475 1.00 84.00 80 ALA A N 1
ATOM 593 C CA . ALA A 1 80 ? 7.471 -9.604 10.497 1.00 84.00 80 ALA A CA 1
ATOM 594 C C . ALA A 1 80 ? 8.693 -10.039 9.656 1.00 84.00 80 ALA A C 1
ATOM 596 O O . ALA A 1 80 ? 9.027 -11.219 9.577 1.00 84.00 80 ALA A O 1
ATOM 597 N N . GLY A 1 81 ? 9.364 -9.075 9.021 1.00 79.62 81 GLY A N 1
ATOM 598 C CA . GLY A 1 81 ? 10.488 -9.283 8.112 1.00 79.62 81 GLY A CA 1
ATOM 599 C C . GLY A 1 81 ? 10.150 -8.951 6.665 1.00 79.62 81 GLY A C 1
ATOM 600 O O . GLY A 1 81 ? 8.994 -8.969 6.252 1.00 79.62 81 GLY A O 1
ATOM 601 N N . ILE A 1 82 ? 11.181 -8.593 5.902 1.00 82.25 82 ILE A N 1
ATOM 602 C CA . ILE A 1 82 ? 11.062 -8.216 4.491 1.00 82.25 82 ILE A CA 1
ATOM 603 C C . ILE A 1 82 ? 12.347 -8.585 3.746 1.00 82.25 82 ILE A C 1
ATOM 605 O O . ILE A 1 82 ? 13.452 -8.458 4.284 1.00 82.25 82 ILE A O 1
ATOM 609 N N . ALA A 1 83 ? 12.227 -9.056 2.505 1.00 85.06 83 ALA A N 1
ATOM 610 C CA . ALA A 1 83 ? 13.392 -9.277 1.657 1.00 85.06 83 ALA A CA 1
ATOM 611 C C . ALA A 1 83 ? 13.952 -7.931 1.181 1.00 85.06 83 ALA A C 1
ATOM 613 O O . ALA A 1 83 ? 13.199 -7.043 0.780 1.00 85.06 83 ALA A O 1
ATOM 614 N N . PHE A 1 84 ? 15.277 -7.791 1.127 1.00 81.12 84 PHE A N 1
ATOM 615 C CA . PHE A 1 84 ? 15.891 -6.561 0.611 1.00 81.12 84 PHE A CA 1
ATOM 616 C C . PHE A 1 84 ? 15.457 -6.262 -0.828 1.00 81.12 84 PHE A C 1
ATOM 618 O O . PHE A 1 84 ? 15.206 -5.110 -1.174 1.00 81.12 84 PHE A O 1
ATOM 625 N N . LYS A 1 85 ? 15.247 -7.306 -1.644 1.00 83.12 85 LYS A N 1
ATOM 626 C CA . LYS A 1 85 ? 14.708 -7.159 -3.002 1.00 83.12 85 LYS A CA 1
ATOM 627 C C . LYS A 1 85 ? 13.352 -6.441 -3.024 1.00 83.12 85 LYS A C 1
ATOM 629 O O . LYS A 1 85 ? 13.124 -5.650 -3.931 1.00 83.12 85 LYS A O 1
ATOM 634 N N . GLN A 1 86 ? 12.484 -6.668 -2.034 1.00 87.56 86 GLN A N 1
ATOM 635 C CA . GLN A 1 86 ? 11.188 -5.984 -1.943 1.00 87.56 86 GLN A CA 1
ATOM 636 C C . GLN A 1 86 ? 11.363 -4.496 -1.619 1.00 87.56 86 GLN A C 1
ATOM 638 O O . GLN A 1 86 ? 10.710 -3.662 -2.236 1.00 87.56 86 GLN A O 1
ATOM 643 N N . LEU A 1 87 ? 12.283 -4.148 -0.712 1.00 84.62 87 LEU A N 1
ATOM 644 C CA . LEU A 1 87 ? 12.597 -2.746 -0.413 1.00 84.62 87 LEU A CA 1
ATOM 645 C C . LEU A 1 87 ? 13.165 -2.013 -1.632 1.00 84.62 87 LEU A C 1
ATOM 647 O O . LEU A 1 87 ? 12.776 -0.879 -1.904 1.00 84.62 87 LEU A O 1
ATOM 651 N N . PHE A 1 88 ? 14.051 -2.665 -2.388 1.00 85.19 88 PHE A N 1
ATOM 652 C CA . PHE A 1 88 ? 14.602 -2.081 -3.610 1.00 85.19 88 PHE A CA 1
ATOM 653 C C . PHE A 1 88 ? 13.555 -1.955 -4.706 1.00 85.19 88 PHE A C 1
ATOM 655 O O . PHE A 1 88 ? 13.542 -0.941 -5.392 1.00 85.19 88 PHE A O 1
ATOM 662 N N . HIS A 1 89 ? 12.653 -2.930 -4.840 1.00 92.25 89 HIS A N 1
ATOM 663 C CA . HIS A 1 89 ? 11.543 -2.814 -5.783 1.00 92.25 89 HIS A CA 1
ATOM 664 C C . HIS A 1 89 ? 10.667 -1.609 -5.446 1.00 92.25 89 HIS A C 1
ATOM 666 O O . HIS A 1 89 ? 10.407 -0.778 -6.306 1.00 92.25 89 HIS A O 1
ATOM 672 N N . TYR A 1 90 ? 10.303 -1.448 -4.175 1.00 90.62 90 TYR A N 1
ATOM 673 C CA . TYR A 1 90 ? 9.505 -0.307 -3.743 1.00 90.62 90 TYR A CA 1
ATOM 674 C C . TYR A 1 90 ? 10.210 1.032 -4.020 1.00 90.62 90 TYR A C 1
ATOM 676 O O . TYR A 1 90 ? 9.587 1.993 -4.465 1.00 90.62 90 TYR A O 1
ATOM 684 N N . ALA A 1 91 ? 11.531 1.103 -3.828 1.00 89.12 91 ALA A N 1
ATOM 685 C CA . ALA A 1 91 ? 12.309 2.280 -4.205 1.00 89.12 91 ALA A CA 1
ATOM 686 C C . ALA A 1 91 ? 12.339 2.517 -5.727 1.00 89.12 91 ALA A C 1
ATOM 688 O O . ALA A 1 91 ? 12.245 3.667 -6.155 1.00 89.12 91 ALA A O 1
ATOM 689 N N . GLN A 1 92 ? 12.435 1.459 -6.542 1.00 92.00 92 GLN A N 1
ATOM 690 C CA . GLN A 1 92 ? 12.336 1.557 -8.003 1.00 92.00 92 GLN A CA 1
ATOM 691 C C . GLN A 1 92 ? 10.989 2.155 -8.423 1.00 92.00 92 GLN A C 1
ATOM 693 O O . GLN A 1 92 ? 10.987 3.093 -9.210 1.00 92.00 92 GLN A O 1
ATOM 698 N N . GLU A 1 93 ? 9.876 1.701 -7.840 1.00 93.44 93 GLU A N 1
ATOM 699 C CA . GLU A 1 93 ? 8.534 2.235 -8.125 1.00 93.44 93 GLU A CA 1
ATOM 700 C C . GLU A 1 93 ? 8.387 3.707 -7.706 1.00 93.44 93 GLU A C 1
ATOM 702 O O . GLU A 1 93 ? 7.752 4.499 -8.404 1.00 93.44 93 GLU A O 1
ATOM 707 N N . ILE A 1 94 ? 9.006 4.115 -6.589 1.00 91.06 94 ILE A N 1
ATOM 708 C CA . ILE A 1 94 ? 9.046 5.531 -6.186 1.00 91.06 94 ILE A CA 1
ATOM 709 C C . ILE A 1 94 ? 9.818 6.364 -7.217 1.00 91.06 94 ILE A C 1
ATOM 711 O O . ILE A 1 94 ? 9.361 7.449 -7.582 1.00 91.06 94 ILE A O 1
ATOM 715 N N . ASN A 1 95 ? 10.975 5.871 -7.667 1.00 90.44 95 ASN A N 1
ATOM 716 C CA . ASN A 1 95 ? 11.856 6.588 -8.587 1.00 90.44 95 ASN A CA 1
ATOM 717 C C . ASN A 1 95 ? 11.279 6.662 -10.008 1.00 90.44 95 ASN A C 1
ATOM 719 O O . ASN A 1 95 ? 11.355 7.715 -10.638 1.00 90.44 95 ASN A O 1
ATOM 723 N N . SER A 1 96 ? 10.701 5.570 -10.519 1.00 93.00 96 SER A N 1
ATOM 724 C CA . SER A 1 96 ? 10.094 5.542 -11.854 1.00 93.00 96 SER A CA 1
ATOM 725 C C . SER A 1 96 ? 8.715 6.197 -11.879 1.00 93.00 96 SER A C 1
ATOM 727 O O . SER A 1 96 ? 8.296 6.724 -12.910 1.00 93.00 96 SER A O 1
ATOM 729 N N . GLY A 1 97 ? 8.011 6.197 -10.743 1.00 92.88 97 GLY A N 1
ATOM 730 C CA . GLY A 1 97 ? 6.639 6.681 -10.634 1.00 92.88 97 GLY A CA 1
ATOM 731 C C . GLY A 1 97 ? 5.612 5.761 -11.301 1.00 92.88 97 GLY A C 1
ATOM 732 O O . GLY A 1 97 ? 4.457 6.167 -11.469 1.00 92.88 97 GLY A O 1
ATOM 733 N N . GLU A 1 98 ? 6.017 4.548 -11.680 1.00 94.62 98 GLU A N 1
ATOM 734 C CA . GLU A 1 98 ? 5.207 3.569 -12.397 1.00 94.62 98 GLU A CA 1
ATOM 735 C C . GLU A 1 98 ? 5.022 2.293 -11.573 1.00 94.62 98 GLU A C 1
ATOM 737 O O . GLU A 1 98 ? 5.880 1.899 -10.789 1.00 94.62 98 GLU A O 1
ATOM 742 N N . PHE A 1 99 ? 3.881 1.629 -11.773 1.00 96.25 99 PHE A N 1
ATOM 743 C CA . PHE A 1 99 ? 3.614 0.320 -11.181 1.00 96.25 99 PHE A CA 1
ATOM 744 C C . PHE A 1 99 ? 4.069 -0.771 -12.155 1.00 96.25 99 PHE A C 1
ATOM 746 O O . PHE A 1 99 ? 3.373 -1.101 -13.123 1.00 96.25 99 PHE A O 1
ATOM 753 N N . GLU A 1 100 ? 5.274 -1.286 -11.937 1.00 96.56 100 GLU A N 1
ATOM 754 C CA . GLU A 1 100 ? 5.987 -2.148 -12.881 1.00 96.56 100 GLU A CA 1
ATOM 755 C C . GLU A 1 100 ? 6.760 -3.269 -12.191 1.00 96.56 100 GLU A C 1
ATOM 757 O O . GLU A 1 100 ? 6.934 -3.284 -10.973 1.00 96.56 100 GLU A O 1
ATOM 762 N N . LYS A 1 101 ? 7.187 -4.268 -12.968 1.00 97.31 101 LYS A N 1
ATOM 763 C CA . LYS A 1 101 ? 7.991 -5.376 -12.436 1.00 97.31 101 LYS A CA 1
ATOM 764 C C . LYS A 1 101 ? 9.342 -4.874 -11.914 1.00 97.31 101 LYS A C 1
ATOM 766 O O . LYS A 1 101 ? 9.816 -3.816 -12.303 1.00 97.31 101 LYS A O 1
ATOM 771 N N . TYR A 1 102 ? 9.993 -5.684 -11.081 1.00 95.06 102 TYR A N 1
ATOM 772 C CA . TYR A 1 102 ? 11.340 -5.386 -10.592 1.00 95.06 102 TYR A CA 1
ATOM 773 C C . TYR A 1 102 ? 12.317 -5.175 -11.754 1.00 95.06 102 TYR A C 1
ATOM 775 O O . TYR A 1 102 ? 12.404 -6.035 -12.642 1.00 95.06 102 TYR A O 1
ATOM 783 N N . ASP A 1 103 ? 13.066 -4.076 -11.715 1.00 94.75 103 ASP A N 1
ATOM 784 C CA . ASP A 1 103 ? 14.127 -3.788 -12.674 1.00 94.75 103 ASP A CA 1
ATOM 785 C C . ASP A 1 103 ? 15.402 -4.543 -12.267 1.00 94.75 103 ASP A C 1
ATOM 787 O O . ASP A 1 103 ? 15.997 -4.272 -11.223 1.00 94.75 103 ASP A O 1
ATOM 791 N N . ASN A 1 104 ? 15.810 -5.523 -13.077 1.00 92.31 104 ASN A N 1
ATOM 792 C CA . ASN A 1 104 ? 17.021 -6.321 -12.860 1.00 92.31 104 ASN A CA 1
ATOM 793 C C . ASN A 1 104 ? 18.233 -5.769 -13.638 1.00 92.31 104 ASN A C 1
ATOM 795 O O . ASN A 1 104 ? 19.258 -6.445 -13.724 1.00 92.31 104 ASN A O 1
ATOM 799 N N . GLY A 1 105 ? 18.103 -4.592 -14.249 1.00 91.12 105 GLY A N 1
ATOM 800 C CA . GLY A 1 105 ? 19.042 -4.044 -15.216 1.00 91.12 105 GLY A CA 1
ATOM 801 C C . GLY A 1 105 ? 18.769 -4.533 -16.647 1.00 91.12 105 GLY A C 1
ATOM 802 O O . GLY A 1 105 ? 18.158 -5.589 -16.845 1.00 91.12 105 GLY A O 1
ATOM 803 N N . PRO A 1 106 ? 19.233 -3.802 -17.679 1.00 92.44 106 PRO A N 1
ATOM 804 C CA . PRO A 1 106 ? 18.738 -3.978 -19.045 1.00 92.44 106 PRO A CA 1
ATOM 805 C C . PRO A 1 106 ? 18.952 -5.378 -19.633 1.00 92.44 106 PRO A C 1
ATOM 807 O O . PRO A 1 106 ? 18.024 -5.967 -20.183 1.00 92.44 106 PRO A O 1
ATOM 810 N N . ILE A 1 107 ? 20.147 -5.952 -19.454 1.00 95.12 107 ILE A N 1
ATOM 811 C CA . ILE A 1 107 ? 20.497 -7.285 -19.975 1.00 95.12 107 ILE A CA 1
ATOM 812 C C . ILE A 1 107 ? 19.621 -8.362 -19.329 1.00 95.12 107 ILE A C 1
ATOM 814 O O . ILE A 1 107 ? 19.081 -9.237 -20.008 1.00 95.12 107 ILE A O 1
ATOM 818 N N . ARG A 1 108 ? 19.449 -8.298 -18.004 1.00 93.62 108 ARG A N 1
ATOM 819 C CA . ARG A 1 108 ? 18.662 -9.294 -17.276 1.00 93.62 108 ARG A CA 1
ATOM 820 C C . ARG A 1 108 ? 17.166 -9.117 -17.519 1.00 93.62 108 ARG A C 1
ATOM 822 O O . ARG A 1 108 ? 16.456 -10.115 -17.606 1.00 93.62 108 ARG A O 1
ATOM 829 N N . ASN A 1 109 ? 16.691 -7.884 -17.686 1.00 97.31 109 ASN A N 1
ATOM 830 C CA . ASN A 1 109 ? 15.321 -7.615 -18.112 1.00 97.31 109 ASN A CA 1
ATOM 831 C C . ASN A 1 109 ? 15.055 -8.177 -19.509 1.00 97.31 109 ASN A C 1
ATOM 833 O O . ASN A 1 109 ? 14.011 -8.788 -19.709 1.00 97.31 109 ASN A O 1
ATOM 837 N N . LEU A 1 110 ? 15.997 -8.053 -20.451 1.00 97.62 110 LEU A N 1
ATOM 838 C CA . LEU A 1 110 ? 15.834 -8.633 -21.783 1.00 97.62 110 LEU A CA 1
ATOM 839 C C . LEU A 1 110 ? 15.657 -10.153 -21.701 1.00 97.62 110 LEU A C 1
ATOM 841 O O . LEU A 1 110 ? 14.738 -10.688 -22.305 1.00 97.62 110 LEU A O 1
ATOM 845 N N . GLN A 1 111 ? 16.464 -10.833 -20.883 1.00 97.38 111 GLN A N 1
ATOM 846 C CA . GLN A 1 111 ? 16.348 -12.280 -20.668 1.00 97.38 111 GLN A CA 1
ATOM 847 C C . GLN A 1 111 ? 15.041 -12.697 -19.976 1.00 97.38 111 GLN A C 1
ATOM 849 O O . GLN A 1 111 ? 14.485 -13.743 -20.292 1.00 97.38 111 GLN A O 1
ATOM 854 N N . LEU A 1 112 ? 14.575 -11.925 -18.988 1.00 96.56 112 LEU A N 1
ATOM 855 C CA . LEU A 1 112 ? 13.412 -12.290 -18.168 1.00 96.56 112 LEU A CA 1
ATOM 856 C C . LEU A 1 112 ? 12.077 -11.838 -18.763 1.00 96.56 112 LEU A C 1
ATOM 858 O O . LEU A 1 112 ? 11.047 -12.470 -18.536 1.00 96.56 112 LEU A O 1
ATOM 862 N N . TYR A 1 113 ? 12.076 -10.703 -19.452 1.00 97.62 113 TYR A N 1
ATOM 863 C CA . TYR A 1 113 ? 10.874 -9.981 -19.859 1.00 97.62 113 TYR A CA 1
ATOM 864 C C . TYR A 1 113 ? 10.805 -9.734 -21.367 1.00 97.62 113 TYR A C 1
ATOM 866 O O . TYR A 1 113 ? 9.817 -9.156 -21.815 1.00 97.62 113 TYR A O 1
ATOM 874 N N . ASN A 1 114 ? 11.826 -10.124 -22.142 1.00 97.56 114 ASN A N 1
ATOM 875 C CA . ASN A 1 114 ? 11.963 -9.781 -23.564 1.00 97.56 114 ASN A CA 1
ATOM 876 C C . ASN A 1 114 ? 11.901 -8.262 -23.824 1.00 97.56 114 ASN A C 1
ATOM 878 O O . ASN A 1 114 ? 11.436 -7.808 -24.865 1.00 97.56 114 ASN A O 1
ATOM 882 N N . SER A 1 115 ? 12.352 -7.461 -22.855 1.00 97.12 115 SER A N 1
ATOM 883 C CA . SER A 1 115 ? 12.363 -5.999 -22.911 1.00 97.12 115 SER A CA 1
ATOM 884 C C . SER A 1 115 ? 13.509 -5.463 -22.064 1.00 97.12 115 SER A C 1
ATOM 886 O O . SER A 1 115 ? 13.747 -5.958 -20.969 1.00 97.12 115 SER A O 1
ATOM 888 N N . MET A 1 116 ? 14.190 -4.414 -22.527 1.00 96.19 116 MET A N 1
ATOM 889 C CA . MET A 1 116 ? 15.263 -3.762 -21.760 1.00 96.19 116 MET A CA 1
ATOM 890 C C . MET A 1 116 ? 14.739 -3.033 -20.511 1.00 96.19 116 MET A C 1
ATOM 892 O O . MET A 1 116 ? 15.469 -2.868 -19.535 1.00 96.19 116 MET A O 1
ATOM 896 N N . LYS A 1 117 ? 13.469 -2.611 -20.518 1.00 95.69 117 LYS A N 1
ATOM 897 C CA . LYS A 1 117 ? 12.789 -1.991 -19.369 1.00 95.69 117 LYS A CA 1
ATOM 898 C C . LYS A 1 117 ? 11.819 -2.976 -18.712 1.00 95.69 117 LYS A C 1
ATOM 900 O O . LYS A 1 117 ? 11.240 -3.800 -19.433 1.00 95.69 117 LYS A O 1
ATOM 905 N N . PRO A 1 118 ? 11.593 -2.891 -17.389 1.00 97.19 118 PRO A N 1
ATOM 906 C CA . PRO A 1 118 ? 10.575 -3.704 -16.740 1.00 97.19 118 PRO A CA 1
ATOM 907 C C . PRO A 1 118 ? 9.184 -3.393 -17.322 1.00 97.19 118 PRO A C 1
ATOM 909 O O . PRO A 1 118 ? 8.839 -2.229 -17.528 1.00 97.19 118 PRO A O 1
ATOM 912 N N . PRO A 1 119 ? 8.360 -4.410 -17.619 1.00 97.69 119 PRO A N 1
ATOM 913 C CA . PRO A 1 119 ? 7.004 -4.177 -18.092 1.00 97.69 119 PRO A CA 1
ATOM 914 C C . PRO A 1 119 ? 6.099 -3.709 -16.943 1.00 97.69 119 PRO A C 1
ATOM 916 O O . PRO A 1 119 ? 6.229 -4.157 -15.800 1.00 97.69 119 PRO A O 1
ATOM 919 N N . ARG A 1 120 ? 5.134 -2.846 -17.273 1.00 97.56 120 ARG A N 1
ATOM 920 C CA . ARG A 1 120 ? 4.122 -2.335 -16.336 1.00 97.56 120 ARG A CA 1
ATOM 921 C C . ARG A 1 120 ? 3.055 -3.381 -16.033 1.00 97.56 120 ARG A C 1
ATOM 923 O O . ARG A 1 120 ? 2.698 -4.184 -16.897 1.00 97.56 120 ARG A O 1
ATOM 930 N N . TYR A 1 121 ? 2.494 -3.329 -14.831 1.00 97.38 121 TYR A N 1
ATOM 931 C CA . TYR A 1 121 ? 1.285 -4.081 -14.510 1.00 97.38 121 TYR A CA 1
ATOM 932 C C . TYR A 1 121 ? 0.053 -3.356 -15.068 1.00 97.38 121 TYR A C 1
ATOM 934 O O . TYR A 1 121 ? -0.160 -2.172 -14.803 1.00 97.38 121 TYR A O 1
ATOM 942 N N . SER A 1 122 ? -0.769 -4.065 -15.843 1.00 96.56 122 SER A N 1
ATOM 943 C CA . SER A 1 122 ? -1.999 -3.515 -16.429 1.00 96.56 122 SER A CA 1
ATOM 944 C C . SER A 1 122 ? -3.137 -3.516 -15.408 1.00 96.56 122 SER A C 1
ATOM 946 O O . SER A 1 122 ? -3.859 -4.505 -15.279 1.00 96.56 122 SER A O 1
ATOM 948 N N . LEU A 1 123 ? -3.302 -2.407 -14.686 1.00 96.75 123 LEU A N 1
ATOM 949 C CA . LEU A 1 123 ? -4.388 -2.225 -13.713 1.00 96.75 123 LEU A CA 1
ATOM 950 C C . LEU A 1 123 ? -5.776 -2.234 -14.374 1.00 96.75 123 LEU A C 1
ATOM 952 O O . LEU A 1 123 ? -6.758 -2.600 -13.741 1.00 96.75 123 LEU A O 1
ATOM 956 N N . GLU A 1 124 ? -5.847 -1.919 -15.664 1.00 96.25 124 GLU A N 1
ATOM 957 C CA . GLU A 1 124 ? -7.067 -1.940 -16.473 1.00 96.25 124 GLU A CA 1
ATOM 958 C C . GLU A 1 124 ? -7.621 -3.366 -16.644 1.00 96.25 124 GLU A C 1
ATOM 960 O O . GLU A 1 124 ? -8.813 -3.545 -16.892 1.00 96.25 124 GLU A O 1
ATOM 965 N N . LYS A 1 125 ? -6.757 -4.385 -16.499 1.00 97.19 125 LYS A N 1
ATOM 966 C CA . LYS A 1 125 ? -7.120 -5.809 -16.593 1.00 97.19 125 LYS A CA 1
ATOM 967 C C . LYS A 1 125 ? -7.653 -6.388 -15.280 1.00 97.19 125 LYS A C 1
ATOM 969 O O . LYS A 1 125 ? -8.023 -7.560 -15.252 1.00 97.19 125 LYS A O 1
ATOM 974 N N . VAL A 1 126 ? -7.676 -5.614 -14.193 1.00 97.12 126 VAL A N 1
ATOM 975 C CA . VAL A 1 126 ? -8.290 -6.050 -12.933 1.00 97.12 126 VAL A CA 1
ATOM 976 C C . VAL A 1 126 ? -9.798 -6.167 -13.150 1.00 97.12 126 VAL A C 1
ATOM 978 O O . VAL A 1 126 ? -10.460 -5.176 -13.430 1.00 97.12 126 VAL A O 1
ATOM 981 N N . SER A 1 127 ? -10.333 -7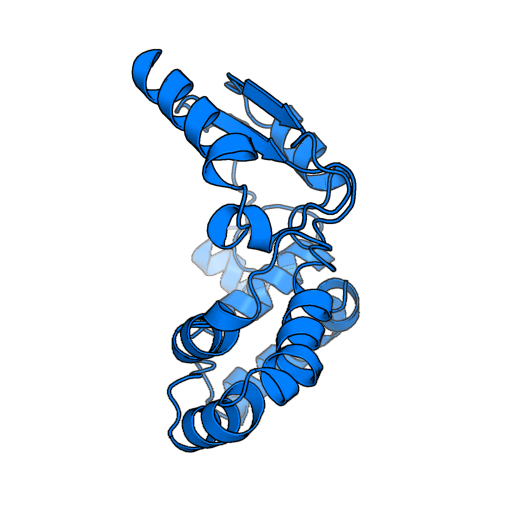.385 -13.039 1.00 96.62 127 SER A N 1
ATOM 982 C CA . SER A 1 127 ? -11.753 -7.686 -13.277 1.00 96.62 127 SER A CA 1
ATOM 983 C C . SER A 1 127 ? -12.582 -7.824 -11.996 1.00 96.62 127 SER A C 1
ATOM 985 O O . SER A 1 127 ? -13.796 -7.621 -12.027 1.00 96.62 127 SER A O 1
ATOM 987 N N . ALA A 1 128 ? -11.944 -8.090 -10.853 1.00 95.75 128 ALA A N 1
ATOM 988 C CA . ALA A 1 128 ? -12.610 -8.212 -9.554 1.00 95.75 128 ALA A CA 1
ATOM 989 C C . ALA A 1 128 ? -13.085 -6.848 -9.014 1.00 95.75 128 ALA A C 1
ATOM 991 O O . ALA A 1 128 ? -12.257 -5.938 -8.980 1.00 95.75 128 ALA A O 1
ATOM 992 N N . PRO A 1 129 ? -14.346 -6.688 -8.559 1.00 96.62 129 PRO A N 1
ATOM 993 C CA . PRO A 1 129 ? -14.848 -5.429 -8.002 1.00 96.62 129 PRO A CA 1
ATOM 994 C C . PRO A 1 129 ? -13.924 -4.849 -6.924 1.00 96.62 129 PRO A C 1
ATOM 996 O O . PRO A 1 129 ? -13.593 -5.533 -5.956 1.00 96.62 129 PRO A O 1
ATOM 999 N N . VAL A 1 130 ? -13.527 -3.578 -7.063 1.00 98.00 130 VAL A N 1
ATOM 1000 C CA . VAL A 1 130 ? -12.583 -2.935 -6.131 1.00 98.00 130 VAL A CA 1
ATOM 1001 C C . VAL A 1 130 ? -13.263 -1.834 -5.327 1.00 98.00 130 VAL A C 1
ATOM 1003 O O . VAL A 1 130 ? -13.824 -0.892 -5.882 1.00 98.00 130 VAL A O 1
ATOM 1006 N N . ALA A 1 131 ? -13.158 -1.905 -4.003 1.00 98.19 131 ALA A N 1
ATOM 1007 C CA . ALA A 1 131 ? -13.506 -0.807 -3.109 1.00 98.19 131 ALA A CA 1
ATOM 1008 C C . ALA A 1 131 ? -12.230 -0.162 -2.559 1.00 98.19 131 ALA A C 1
ATOM 1010 O O . ALA A 1 131 ? -11.382 -0.839 -1.980 1.00 98.19 131 ALA A O 1
ATOM 1011 N N . LEU A 1 132 ? -12.091 1.150 -2.734 1.00 98.38 132 LEU A N 1
ATOM 1012 C CA . LEU A 1 132 ? -10.919 1.905 -2.297 1.00 98.38 132 LEU A CA 1
ATOM 1013 C C . LEU A 1 132 ? -11.261 2.739 -1.061 1.00 98.38 132 LEU A C 1
ATOM 1015 O O . LEU A 1 132 ? -12.041 3.690 -1.135 1.00 98.38 132 LEU A O 1
ATOM 1019 N N . PHE A 1 133 ? -10.628 2.404 0.058 1.00 98.31 133 PHE A N 1
ATOM 1020 C CA . PHE A 1 133 ? -10.687 3.150 1.311 1.00 98.31 133 PHE A CA 1
ATOM 1021 C C . PHE A 1 133 ? -9.403 3.960 1.450 1.00 98.31 133 PHE A C 1
ATOM 1023 O O . PHE A 1 133 ? -8.313 3.407 1.330 1.00 98.31 133 PHE A O 1
ATOM 1030 N N . TYR A 1 134 ? -9.506 5.271 1.657 1.00 97.50 134 TYR A N 1
ATOM 1031 C CA . TYR A 1 134 ? -8.327 6.136 1.637 1.00 97.50 134 TYR A CA 1
ATOM 1032 C C . TYR A 1 134 ? -8.463 7.338 2.563 1.00 97.50 134 TYR A C 1
ATOM 1034 O O . TYR A 1 134 ? -9.560 7.710 2.978 1.00 97.50 134 TYR A O 1
ATOM 1042 N N . LYS A 1 135 ? -7.343 8.014 2.831 1.00 95.19 135 LYS A N 1
ATOM 1043 C CA . LYS A 1 135 ? -7.347 9.316 3.496 1.00 95.19 135 LYS A CA 1
ATOM 1044 C C . LYS A 1 135 ? -6.631 10.372 2.661 1.00 95.19 135 LYS A C 1
ATOM 1046 O O . LYS A 1 135 ? -5.529 10.149 2.174 1.00 95.19 135 LYS A O 1
ATOM 1051 N N . LYS A 1 136 ? -7.237 11.561 2.513 1.00 94.38 136 LYS A N 1
ATOM 1052 C CA . LYS A 1 136 ? -6.634 12.663 1.736 1.00 94.38 136 LYS A CA 1
ATOM 1053 C C . LYS A 1 136 ? -5.307 13.168 2.311 1.00 94.38 136 LYS A C 1
ATOM 1055 O O . LYS A 1 136 ? -4.421 13.561 1.555 1.00 94.38 136 LYS A O 1
ATOM 1060 N N . LYS A 1 137 ? -5.199 13.212 3.640 1.00 90.94 137 LYS A N 1
ATOM 1061 C CA . LYS A 1 137 ? -4.030 13.688 4.391 1.00 90.94 137 LYS A CA 1
ATOM 1062 C C . LYS A 1 137 ? -3.815 12.796 5.607 1.00 90.94 137 LYS A C 1
ATOM 1064 O O . LYS A 1 137 ? -4.778 12.549 6.319 1.00 90.94 137 LYS A O 1
ATOM 1069 N N . GLY A 1 138 ? -2.575 12.394 5.862 1.00 86.44 138 GLY A N 1
ATOM 1070 C CA . GLY A 1 138 ? -2.208 11.584 7.029 1.00 86.44 138 GLY A CA 1
ATOM 1071 C C . GLY A 1 138 ? -1.614 10.233 6.656 1.00 86.44 138 GLY A C 1
ATOM 1072 O O . GLY A 1 138 ? -0.709 9.780 7.342 1.00 86.44 138 GLY A O 1
ATOM 1073 N N . ASP A 1 139 ? -2.028 9.649 5.529 1.00 90.69 139 ASP A N 1
ATOM 1074 C CA . ASP A 1 139 ? -1.400 8.445 4.984 1.00 90.69 139 ASP A CA 1
ATOM 1075 C C . ASP A 1 139 ? -0.170 8.811 4.136 1.00 90.69 139 ASP A C 1
ATOM 1077 O O . ASP A 1 139 ? -0.269 9.498 3.112 1.00 90.69 139 ASP A O 1
ATOM 1081 N N . TRP A 1 140 ? 1.010 8.410 4.610 1.00 87.81 140 TRP A N 1
ATOM 1082 C CA . TRP A 1 140 ? 2.294 8.706 3.971 1.00 87.81 140 TRP A CA 1
ATOM 1083 C C . TRP A 1 140 ? 2.778 7.617 3.010 1.00 87.81 140 TRP A C 1
ATOM 1085 O O . TRP A 1 140 ? 3.705 7.881 2.238 1.00 87.81 140 TRP A O 1
ATOM 1095 N N . PHE A 1 141 ? 2.143 6.444 3.025 1.00 86.38 141 PHE A N 1
ATOM 1096 C CA . PHE A 1 141 ? 2.410 5.334 2.110 1.00 86.38 141 PHE A CA 1
ATOM 1097 C C . PHE A 1 141 ? 1.445 5.373 0.925 1.00 86.38 141 PHE A C 1
ATOM 1099 O O . PHE A 1 141 ? 1.875 5.445 -0.223 1.00 86.38 141 PHE A O 1
ATOM 1106 N N . ALA A 1 142 ? 0.142 5.431 1.195 1.00 91.12 142 ALA A N 1
ATOM 1107 C CA . ALA A 1 142 ? -0.914 5.541 0.195 1.00 91.12 142 ALA A CA 1
ATOM 1108 C C . ALA A 1 142 ? -1.357 7.003 0.029 1.00 91.12 142 ALA A C 1
ATOM 1110 O O . ALA A 1 142 ? -2.483 7.399 0.339 1.00 91.12 142 ALA A O 1
ATOM 1111 N N . GLY A 1 143 ? -0.446 7.836 -0.480 1.00 91.88 143 GLY A N 1
ATOM 1112 C CA . GLY A 1 143 ? -0.722 9.249 -0.719 1.00 91.88 143 GLY A CA 1
ATOM 1113 C C . GLY A 1 143 ? -1.917 9.461 -1.661 1.00 91.88 143 GLY A C 1
ATOM 1114 O O . GLY A 1 143 ? -2.043 8.812 -2.698 1.00 91.88 143 GLY A O 1
ATOM 1115 N N . TYR A 1 144 ? -2.777 10.436 -1.354 1.00 95.00 144 TYR A N 1
ATOM 1116 C CA . TYR A 1 144 ? -4.027 10.664 -2.099 1.00 95.00 144 TYR A CA 1
ATOM 1117 C C . TYR A 1 144 ? -3.850 10.897 -3.608 1.00 95.00 144 TYR A C 1
ATOM 1119 O O . TYR A 1 1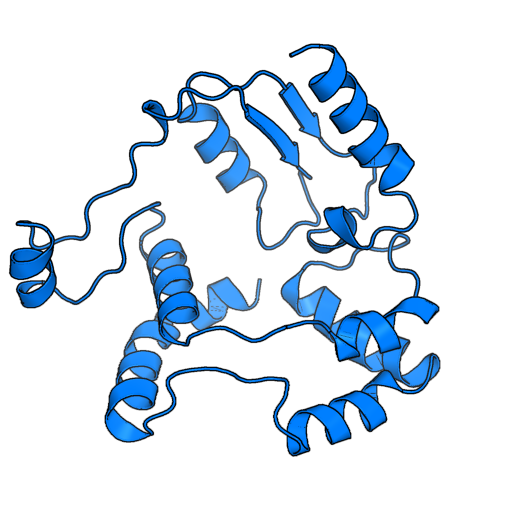44 ? -4.719 10.545 -4.406 1.00 95.00 144 TYR A O 1
ATOM 1127 N N . LYS A 1 145 ? -2.729 11.494 -4.031 1.00 95.31 145 LYS A N 1
ATOM 1128 C CA . LYS A 1 145 ? -2.421 11.653 -5.461 1.00 95.31 145 LYS A CA 1
ATOM 1129 C C . LYS A 1 145 ? -2.259 10.295 -6.149 1.00 95.31 145 LYS A C 1
ATOM 1131 O O . LYS A 1 145 ? -2.777 10.116 -7.246 1.00 95.31 145 LYS A O 1
ATOM 1136 N N . ASP A 1 146 ? -1.593 9.350 -5.497 1.00 95.19 146 ASP A N 1
ATOM 1137 C CA . ASP A 1 146 ? -1.334 8.018 -6.043 1.00 95.19 146 ASP A CA 1
ATOM 1138 C C . ASP A 1 146 ? -2.594 7.141 -5.980 1.00 95.19 146 ASP A C 1
ATOM 1140 O O . ASP A 1 146 ? -2.924 6.480 -6.961 1.00 95.19 146 ASP A O 1
ATOM 1144 N N . VAL A 1 147 ? -3.409 7.269 -4.924 1.00 97.31 147 VAL A N 1
ATOM 1145 C CA . VAL A 1 147 ? -4.756 6.664 -4.858 1.00 97.31 147 VAL A CA 1
ATOM 1146 C C . VAL A 1 147 ? -5.654 7.139 -6.008 1.00 97.31 147 VAL A C 1
ATOM 1148 O O . VAL A 1 147 ? -6.377 6.345 -6.609 1.00 97.31 147 VAL A O 1
ATOM 1151 N N . GLN A 1 148 ? -5.607 8.426 -6.365 1.00 97.44 148 GLN A N 1
ATOM 1152 C CA . GLN A 1 148 ? -6.365 8.937 -7.512 1.00 97.44 148 GLN A CA 1
ATOM 1153 C C . GLN A 1 148 ? -5.849 8.392 -8.847 1.00 97.44 148 GLN A C 1
ATOM 1155 O O . GLN A 1 148 ? -6.660 8.109 -9.728 1.00 97.44 148 GLN A O 1
ATOM 1160 N N . LYS A 1 149 ? -4.528 8.230 -9.013 1.00 96.31 149 LYS A N 1
ATOM 1161 C CA . LYS A 1 149 ? -3.963 7.569 -10.203 1.00 96.31 149 LYS A CA 1
ATOM 1162 C C . LYS A 1 149 ? -4.448 6.121 -10.299 1.00 96.31 149 LYS A C 1
ATOM 1164 O O . LYS A 1 149 ? -4.887 5.716 -11.369 1.00 96.31 149 LYS A O 1
ATOM 1169 N N . LEU A 1 150 ? -4.427 5.382 -9.185 1.00 97.69 150 LEU A N 1
ATOM 1170 C CA . LEU A 1 150 ? -4.935 4.012 -9.102 1.00 97.69 150 LEU A CA 1
ATOM 1171 C C . LEU A 1 150 ? -6.414 3.945 -9.500 1.00 97.69 150 LEU A C 1
ATOM 1173 O O . LEU A 1 150 ? -6.765 3.200 -10.411 1.00 97.69 150 LEU A O 1
ATOM 1177 N N . ARG A 1 151 ? -7.266 4.783 -8.892 1.00 97.75 151 ARG A N 1
ATOM 1178 C CA . ARG A 1 151 ? -8.702 4.849 -9.211 1.00 97.75 151 ARG A CA 1
ATOM 1179 C C . ARG A 1 151 ? -8.956 5.077 -10.703 1.00 97.75 151 ARG A C 1
ATOM 1181 O O . ARG A 1 151 ? -9.877 4.486 -11.241 1.00 97.75 151 ARG A O 1
ATOM 1188 N N . LYS A 1 152 ? -8.171 5.943 -11.354 1.00 97.19 152 LYS A N 1
ATOM 1189 C CA . LYS A 1 152 ? -8.330 6.256 -12.786 1.00 97.19 152 LYS A CA 1
ATOM 1190 C C . LYS A 1 152 ? -7.952 5.097 -13.713 1.00 97.19 152 LYS A C 1
ATOM 1192 O O . LYS A 1 152 ? -8.457 5.062 -14.826 1.00 97.19 152 LYS A O 1
ATOM 1197 N N . LYS A 1 153 ? -7.051 4.205 -13.287 1.00 97.00 153 LYS A N 1
ATOM 1198 C CA . LYS A 1 153 ? -6.603 3.052 -14.087 1.00 97.00 153 LYS A CA 1
ATOM 1199 C C . LYS A 1 153 ? -7.457 1.798 -13.862 1.00 97.00 153 LYS A C 1
ATOM 1201 O O . LYS A 1 153 ? -7.545 0.959 -14.748 1.00 97.00 153 LYS A O 1
ATOM 1206 N N . LEU A 1 154 ? -8.077 1.657 -12.691 1.00 98.00 154 LEU A N 1
ATOM 1207 C CA . LEU A 1 154 ? -8.995 0.552 -12.403 1.00 98.00 154 LEU A CA 1
ATOM 1208 C C . LEU A 1 154 ? -10.332 0.754 -13.131 1.00 98.00 154 LEU A C 1
ATOM 1210 O O . LEU A 1 154 ? -10.941 1.818 -13.039 1.00 98.00 154 LEU A O 1
ATOM 1214 N N . SER A 1 155 ? -10.814 -0.284 -13.811 1.00 95.81 155 SER A N 1
ATOM 1215 C CA . SER A 1 155 ? -12.046 -0.244 -14.614 1.00 95.81 155 SER A CA 1
ATOM 1216 C C . SER A 1 155 ? -13.323 -0.527 -13.811 1.00 95.81 155 SER A C 1
ATOM 1218 O O . SER A 1 155 ? -14.426 -0.295 -14.299 1.00 95.81 155 SER A O 1
ATOM 1220 N N . ASN A 1 156 ? -13.197 -1.004 -12.573 1.00 95.88 156 ASN A N 1
ATOM 1221 C CA . ASN A 1 156 ? -14.286 -1.614 -11.807 1.00 95.88 156 ASN A CA 1
ATOM 1222 C C . ASN A 1 156 ? -14.293 -1.192 -10.323 1.00 95.88 156 ASN A C 1
ATOM 1224 O O . ASN A 1 156 ? -14.505 -2.003 -9.415 1.00 95.88 156 ASN A O 1
ATOM 1228 N N . VAL A 1 157 ? -14.060 0.099 -10.069 1.00 97.88 157 VAL A N 1
ATOM 1229 C CA . VAL A 1 157 ? -14.139 0.670 -8.717 1.00 97.88 157 VAL A CA 1
ATOM 1230 C C . VAL A 1 157 ? -15.603 0.826 -8.297 1.00 97.88 157 VAL A C 1
ATOM 1232 O O . VAL A 1 157 ? -16.314 1.683 -8.817 1.00 97.88 157 VAL A O 1
ATOM 1235 N N . VAL A 1 158 ? -16.043 0.022 -7.329 1.00 97.38 158 VAL A N 1
ATOM 1236 C CA . VAL A 1 158 ? -17.432 -0.014 -6.833 1.00 97.38 158 VAL A CA 1
ATOM 1237 C C . VAL A 1 158 ? -17.682 0.873 -5.615 1.00 97.38 158 VAL A C 1
ATOM 1239 O O . VAL A 1 158 ? -18.833 1.172 -5.298 1.00 97.38 158 VAL A O 1
ATOM 1242 N N . ASP A 1 159 ? -16.620 1.293 -4.928 1.00 97.88 159 ASP A N 1
ATOM 1243 C CA . ASP A 1 159 ? -16.681 2.261 -3.834 1.00 97.88 159 ASP A CA 1
ATOM 1244 C C . ASP A 1 159 ? -15.370 3.054 -3.763 1.00 97.88 159 ASP A C 1
ATOM 1246 O O . ASP A 1 159 ? -14.284 2.521 -4.007 1.00 97.88 159 ASP A O 1
ATOM 1250 N N . PHE A 1 160 ? -15.468 4.337 -3.430 1.00 98.12 160 PHE A N 1
ATOM 1251 C CA . PHE A 1 160 ? -14.326 5.237 -3.277 1.00 98.12 160 PHE A CA 1
ATOM 1252 C C . PHE A 1 160 ? -14.565 6.118 -2.057 1.00 98.12 160 PHE A C 1
ATOM 1254 O O . PHE A 1 160 ? -15.187 7.178 -2.145 1.00 98.12 160 PHE A O 1
ATOM 1261 N N . TYR A 1 161 ? -14.107 5.642 -0.904 1.00 98.25 161 TYR A N 1
ATOM 1262 C CA . TYR A 1 161 ? -14.508 6.155 0.395 1.00 98.25 161 TYR A CA 1
ATOM 1263 C C . TYR A 1 161 ? -13.339 6.820 1.123 1.00 98.25 161 TYR A C 1
ATOM 1265 O O . TYR A 1 161 ? -12.351 6.175 1.480 1.00 98.25 161 TYR A O 1
ATOM 1273 N N . GLU A 1 162 ? -13.468 8.127 1.364 1.00 97.88 162 GLU A N 1
ATOM 1274 C CA . GLU A 1 162 ? -12.548 8.847 2.240 1.00 97.88 162 GLU A CA 1
ATOM 1275 C C . GLU A 1 162 ? -12.898 8.578 3.706 1.00 97.88 162 GLU A C 1
ATOM 1277 O O . GLU A 1 162 ? -14.028 8.823 4.129 1.00 97.88 162 GLU A O 1
ATOM 1282 N N . ILE A 1 163 ? -11.911 8.167 4.504 1.00 97.75 163 ILE A N 1
ATOM 1283 C CA . ILE A 1 163 ? -12.102 7.950 5.937 1.00 97.75 163 ILE A CA 1
ATOM 1284 C C . ILE A 1 163 ? -12.415 9.286 6.641 1.00 97.75 163 ILE A C 1
ATOM 1286 O O . ILE A 1 163 ? -11.588 10.217 6.612 1.00 97.75 163 ILE A O 1
ATOM 1290 N N . PRO A 1 164 ? -13.575 9.406 7.322 1.00 95.94 164 PRO A N 1
ATOM 1291 C CA . PRO A 1 164 ? -14.065 10.658 7.895 1.00 95.94 164 PRO A CA 1
ATOM 1292 C C . 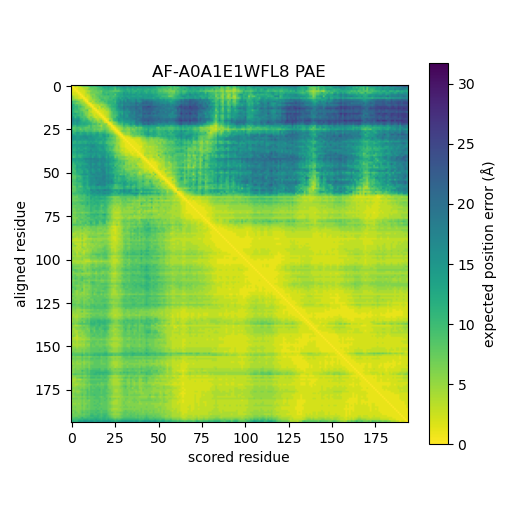PRO A 1 164 ? -13.437 10.959 9.264 1.00 95.94 164 PRO A C 1
ATOM 1294 O O . PRO A 1 164 ? -14.099 11.440 10.176 1.00 95.94 164 PRO A O 1
ATOM 1297 N N . PHE A 1 165 ? -12.138 10.700 9.419 1.00 94.75 165 PHE A N 1
ATOM 1298 C CA . PHE A 1 165 ? -11.386 11.017 10.628 1.00 94.75 165 PHE A CA 1
ATOM 1299 C C . PHE A 1 165 ? -10.151 11.846 10.267 1.00 94.75 165 PHE A C 1
ATOM 1301 O O . PHE A 1 165 ? -9.372 11.466 9.393 1.00 94.75 165 PHE A O 1
ATOM 1308 N N . LYS A 1 166 ? -9.992 13.029 10.878 1.00 91.31 166 LYS A N 1
ATOM 1309 C CA . LYS A 1 166 ? -8.968 14.017 10.479 1.00 91.31 166 LYS A CA 1
ATOM 1310 C C . LYS A 1 166 ? -7.542 13.486 10.647 1.00 91.31 166 LYS A C 1
ATOM 1312 O O . LYS A 1 166 ? -6.715 13.745 9.780 1.00 91.31 166 LYS A O 1
ATOM 1317 N N . GLY A 1 167 ? -7.280 12.764 11.735 1.00 88.00 167 GLY A N 1
ATOM 1318 C CA . GLY A 1 167 ? -5.954 12.254 12.092 1.00 88.00 167 GLY A CA 1
ATOM 1319 C C . GLY A 1 167 ? -5.601 10.886 11.509 1.00 88.00 167 GLY A C 1
ATOM 1320 O O . GLY A 1 167 ? -4.566 10.358 11.888 1.00 88.00 167 GLY A O 1
ATOM 1321 N N . PHE A 1 168 ? -6.437 10.315 10.633 1.00 92.44 168 PHE A 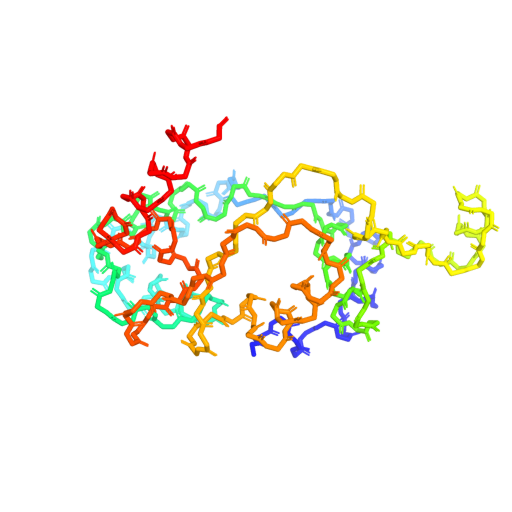N 1
ATOM 1322 C CA . PHE A 1 168 ? -6.291 8.930 10.179 1.00 92.44 168 PHE A CA 1
ATOM 1323 C C . PHE A 1 168 ? -5.025 8.761 9.328 1.00 92.44 168 PHE A C 1
ATOM 1325 O O . PHE A 1 168 ? -4.802 9.538 8.394 1.00 92.44 168 PHE A O 1
ATOM 1332 N N . CYS A 1 169 ? -4.201 7.765 9.634 1.00 91.44 169 CYS A N 1
ATOM 1333 C CA . CYS A 1 169 ? -2.961 7.462 8.922 1.00 91.44 169 CYS A CA 1
ATOM 1334 C C . CYS A 1 169 ? -2.925 6.023 8.390 1.00 91.44 169 CYS A C 1
ATOM 1336 O O . CYS A 1 169 ? -3.913 5.292 8.461 1.00 91.44 169 CYS A O 1
ATOM 1338 N N . HIS A 1 170 ? -1.783 5.619 7.828 1.00 92.56 170 HIS A N 1
ATOM 1339 C CA . HIS A 1 170 ? -1.649 4.338 7.136 1.00 92.56 170 HIS A CA 1
ATOM 1340 C C . HIS A 1 170 ? -1.923 3.126 8.039 1.00 92.56 170 HIS A C 1
ATOM 1342 O O . HIS A 1 170 ? -2.575 2.168 7.635 1.00 92.56 170 HIS A O 1
ATOM 1348 N N . THR A 1 171 ? -1.462 3.165 9.290 1.00 90.81 171 THR A N 1
ATOM 1349 C CA . THR A 1 171 ? -1.629 2.036 10.217 1.00 90.81 171 THR A CA 1
ATOM 1350 C C . THR A 1 171 ? -3.006 1.966 10.855 1.00 90.81 171 THR A C 1
ATOM 1352 O O . THR A 1 171 ? -3.381 0.915 11.371 1.00 90.81 171 THR A O 1
ATOM 1355 N N . ASP A 1 172 ? -3.789 3.043 10.800 1.00 93.25 172 ASP A N 1
ATOM 1356 C CA . ASP A 1 172 ? -5.101 3.084 11.449 1.00 93.25 172 ASP A CA 1
ATOM 1357 C C . ASP A 1 172 ? -6.118 2.164 10.761 1.00 93.25 172 ASP A C 1
ATOM 1359 O O . ASP A 1 172 ? -7.071 1.725 11.400 1.00 93.25 172 ASP A O 1
ATOM 1363 N N . PHE A 1 173 ? -5.880 1.786 9.497 1.00 94.69 173 PHE A N 1
ATOM 1364 C CA . PHE A 1 173 ? -6.645 0.744 8.800 1.00 94.69 173 PHE A CA 1
ATOM 1365 C C . PHE A 1 173 ? 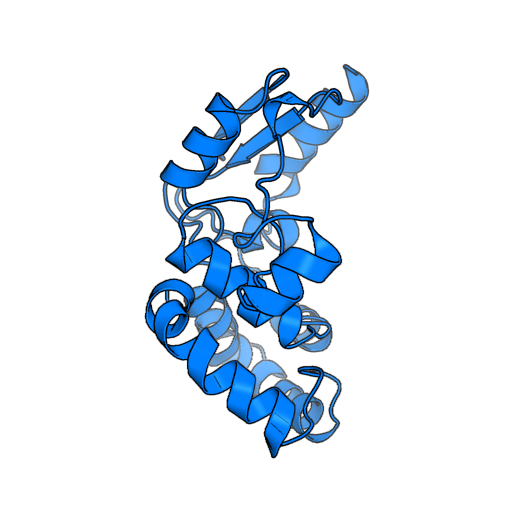-6.557 -0.633 9.470 1.00 94.69 173 PHE A C 1
ATOM 1367 O O . PHE A 1 173 ? -7.394 -1.485 9.184 1.00 94.69 173 PHE A O 1
ATOM 1374 N N . VAL A 1 174 ? -5.566 -0.852 10.340 1.00 92.75 174 VAL A N 1
ATOM 1375 C CA . VAL A 1 174 ? -5.355 -2.118 11.055 1.00 92.75 174 VAL A CA 1
ATOM 1376 C C . VAL A 1 174 ? -5.427 -1.920 12.571 1.00 92.75 174 VAL A C 1
ATOM 1378 O O . VAL A 1 174 ? -6.093 -2.692 13.258 1.00 92.75 174 VAL A O 1
ATOM 1381 N N . TRP A 1 175 ? -4.764 -0.886 13.098 1.00 91.25 175 TRP A N 1
ATOM 1382 C CA . TRP A 1 175 ? -4.558 -0.675 14.539 1.00 91.25 175 TRP A CA 1
ATOM 1383 C C . TRP A 1 175 ? -5.347 0.498 15.128 1.00 91.25 175 TRP A C 1
ATOM 1385 O O . TRP A 1 175 ? -5.250 0.750 16.330 1.00 91.25 175 TRP A O 1
ATOM 1395 N N . GLY A 1 176 ? -6.127 1.217 14.316 1.00 92.31 176 GLY A N 1
ATOM 1396 C CA . GLY A 1 176 ? -6.932 2.331 14.805 1.00 92.31 176 GLY A CA 1
ATOM 1397 C C . GLY A 1 176 ? -8.011 1.838 15.764 1.00 92.31 176 GLY A C 1
ATOM 1398 O O . GLY A 1 176 ? -8.776 0.931 15.435 1.00 92.31 176 GLY A O 1
ATOM 1399 N N . LYS A 1 177 ? -8.112 2.434 16.953 1.00 94.12 177 LYS A N 1
ATOM 1400 C CA . LYS A 1 177 ? -9.104 2.032 17.966 1.00 94.12 177 LYS A CA 1
ATOM 1401 C C . LYS A 1 177 ? -10.550 2.115 17.450 1.00 94.12 177 LYS A C 1
ATOM 1403 O O . LYS A 1 177 ? -11.381 1.296 17.836 1.00 94.12 177 LYS A O 1
ATOM 1408 N N . ASP A 1 178 ? -10.820 3.040 16.524 1.00 96.00 178 ASP A N 1
ATOM 1409 C CA . ASP A 1 178 ? -12.142 3.265 15.933 1.00 96.00 178 ASP A CA 1
ATOM 1410 C C . ASP A 1 178 ? -12.282 2.633 14.532 1.00 96.00 178 ASP A C 1
ATOM 1412 O O . ASP A 1 178 ? -13.281 2.853 13.842 1.00 96.00 178 ASP A O 1
ATOM 1416 N N . VAL A 1 179 ? -11.318 1.811 14.087 1.00 96.44 179 VAL A N 1
ATOM 1417 C CA . VAL A 1 179 ? -11.298 1.214 12.733 1.00 96.44 179 VAL A CA 1
ATOM 1418 C C . VAL A 1 179 ? -12.555 0.396 12.422 1.00 96.44 179 VAL A C 1
ATOM 1420 O O . VAL A 1 179 ? -13.024 0.360 11.281 1.00 96.44 179 VAL A O 1
ATOM 1423 N N . LYS A 1 180 ? -13.159 -0.217 13.449 1.00 97.25 180 LYS A N 1
ATOM 1424 C CA . LYS A 1 180 ? -14.413 -0.969 13.318 1.00 97.25 180 LYS A CA 1
ATOM 1425 C C . LYS A 1 180 ? -15.536 -0.089 12.768 1.00 97.25 180 LYS A C 1
ATOM 1427 O O 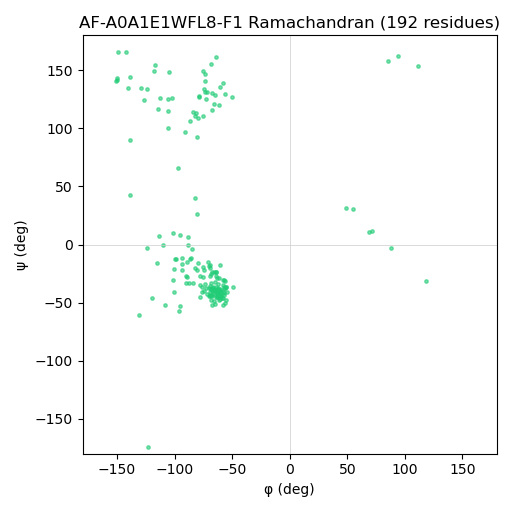. LYS A 1 180 ? -16.244 -0.498 11.847 1.00 97.25 180 LYS A O 1
ATOM 1432 N N . GLU A 1 181 ? -15.663 1.117 13.312 1.00 97.81 181 GLU A N 1
ATOM 1433 C CA . GLU A 1 181 ? -16.683 2.096 12.940 1.00 97.81 181 GLU A CA 1
ATOM 1434 C C . GLU A 1 181 ? -16.329 2.812 11.638 1.00 97.81 181 GLU A C 1
ATOM 1436 O O . GLU A 1 181 ? -17.167 2.940 10.745 1.00 97.81 181 GLU A O 1
ATOM 1441 N N . LEU A 1 182 ? -15.070 3.233 11.511 1.00 97.56 182 LEU A N 1
ATOM 1442 C CA . LEU A 1 182 ? -14.594 4.051 10.399 1.00 97.56 182 LEU A CA 1
ATOM 1443 C C . LEU A 1 182 ? -14.421 3.265 9.090 1.00 97.56 182 LEU A C 1
ATOM 1445 O O . LEU A 1 182 ? -14.529 3.854 8.017 1.00 97.56 182 LEU A O 1
ATOM 1449 N N . VAL A 1 183 ? -14.144 1.958 9.159 1.00 98.00 183 VAL A N 1
ATOM 1450 C CA . VAL A 1 183 ? -13.798 1.127 7.992 1.00 98.00 183 VAL A CA 1
ATOM 1451 C C . VAL A 1 183 ? -14.626 -0.157 7.955 1.00 98.00 183 VAL A C 1
ATOM 1453 O O . VAL A 1 183 ? -15.388 -0.379 7.010 1.00 98.00 183 VAL A O 1
ATOM 1456 N N . TYR A 1 184 ? -14.516 -1.015 8.976 1.00 98.06 184 TYR A N 1
ATOM 1457 C CA . TYR A 1 184 ? -14.964 -2.411 8.860 1.00 98.06 184 TYR A CA 1
ATOM 1458 C C . TYR A 1 184 ? -16.478 -2.558 8.700 1.00 98.06 184 TYR A C 1
ATOM 1460 O O . TYR A 1 184 ? -16.924 -3.383 7.905 1.00 98.06 184 TYR A O 1
ATOM 1468 N N . LYS A 1 185 ? -17.293 -1.725 9.362 1.00 97.94 185 LYS A N 1
ATOM 1469 C CA . LYS A 1 185 ? -18.751 -1.723 9.146 1.00 97.94 185 LYS A CA 1
ATOM 1470 C C . LYS A 1 185 ? -19.128 -1.498 7.682 1.00 97.94 185 LYS A C 1
ATOM 1472 O O . LYS A 1 185 ? -20.090 -2.095 7.202 1.00 97.94 185 LYS A O 1
ATOM 1477 N N . ARG A 1 186 ? -18.392 -0.647 6.960 1.00 97.88 186 ARG A N 1
ATOM 1478 C CA . ARG A 1 186 ? -18.632 -0.390 5.534 1.00 97.88 186 ARG A CA 1
ATOM 1479 C C . ARG A 1 186 ? -18.123 -1.537 4.663 1.00 97.88 186 ARG A C 1
ATOM 1481 O O . ARG A 1 186 ? -18.848 -1.952 3.766 1.00 97.88 186 ARG A O 1
ATOM 1488 N N . VAL A 1 187 ? -16.957 -2.104 4.980 1.00 98.06 187 VAL A N 1
ATOM 1489 C CA . VAL A 1 187 ? -16.438 -3.320 4.322 1.00 98.06 187 VAL A CA 1
ATOM 1490 C C . VAL A 1 187 ? -17.445 -4.471 4.418 1.00 98.06 187 VAL A C 1
ATOM 1492 O O . VAL A 1 187 ? -17.805 -5.059 3.404 1.00 98.06 187 VAL A O 1
ATOM 1495 N N . LEU A 1 188 ? -17.997 -4.734 5.606 1.00 98.12 188 LEU A N 1
ATOM 1496 C CA . LEU A 1 188 ? -19.003 -5.783 5.807 1.00 98.12 188 LEU A CA 1
ATOM 1497 C C . LEU A 1 188 ? -20.294 -5.534 5.013 1.00 98.12 188 LEU A C 1
ATOM 1499 O O . LEU A 1 188 ? -20.925 -6.483 4.559 1.00 98.12 188 LEU A O 1
ATOM 1503 N N . LYS A 1 189 ? -20.702 -4.273 4.822 1.00 97.69 189 LYS A N 1
ATOM 1504 C CA . LYS A 1 189 ? -21.842 -3.939 3.951 1.00 97.69 189 LYS A CA 1
ATOM 1505 C C . LYS A 1 189 ? -21.541 -4.241 2.483 1.00 97.69 189 LYS A C 1
ATOM 1507 O O . LYS A 1 189 ? -22.437 -4.694 1.781 1.00 97.69 189 LYS A O 1
ATOM 1512 N N . LEU A 1 190 ? -20.307 -4.013 2.032 1.00 97.56 190 LEU A N 1
ATOM 1513 C CA . LEU A 1 190 ? -19.882 -4.343 0.670 1.00 97.56 190 LEU A CA 1
ATOM 1514 C C . LEU A 1 190 ? -19.854 -5.860 0.447 1.00 97.56 190 LEU A C 1
ATOM 1516 O O . LEU A 1 190 ? -20.406 -6.304 -0.551 1.00 97.56 190 LEU A O 1
ATOM 1520 N N . PHE A 1 191 ? -19.336 -6.646 1.399 1.00 96.62 191 PHE A N 1
ATOM 1521 C CA . PHE A 1 191 ? -19.376 -8.118 1.336 1.00 96.62 191 PHE A CA 1
ATOM 1522 C C . PHE A 1 191 ? -20.784 -8.717 1.378 1.00 96.62 191 PHE A C 1
ATOM 1524 O O . PHE A 1 191 ? -20.981 -9.843 0.957 1.00 96.62 191 PHE A O 1
ATOM 1531 N N . LYS A 1 192 ? -21.774 -8.006 1.927 1.00 96.50 192 LYS A N 1
ATOM 1532 C CA . LYS A 1 192 ? -23.178 -8.445 1.857 1.00 96.50 192 LYS A CA 1
ATOM 1533 C C . LYS A 1 192 ? -23.845 -8.082 0.532 1.00 96.50 192 LYS A C 1
ATOM 1535 O O . LYS A 1 192 ? -24.907 -8.614 0.229 1.00 96.50 192 LYS A O 1
ATOM 1540 N N . LYS A 1 193 ? -23.288 -7.110 -0.192 1.00 94.69 193 LYS A N 1
ATOM 1541 C CA . LYS A 1 193 ? -23.847 -6.580 -1.438 1.00 94.69 193 LYS A CA 1
ATOM 1542 C C . LYS A 1 193 ? -23.343 -7.339 -2.671 1.00 94.69 193 LYS A C 1
ATOM 1544 O O . LYS A 1 193 ? -24.084 -7.406 -3.649 1.00 94.69 193 LYS A O 1
ATOM 1549 N N . TYR A 1 194 ? -22.107 -7.830 -2.632 1.00 88.12 194 TYR A N 1
ATOM 1550 C CA . TYR A 1 194 ? -21.426 -8.567 -3.700 1.00 88.12 194 TYR A CA 1
ATOM 1551 C C . TYR A 1 194 ? -21.097 -9.974 -3.227 1.00 88.12 194 TYR A C 1
ATOM 1553 O O . TYR A 1 194 ? -21.184 -10.892 -4.067 1.00 88.12 194 TYR A O 1
#

Mean predicted aligned error: 7.35 Å

Sequence (194 aa):
PLTKLVSPAAGAFGEIIRNVIGFHRLNPQNPLIEILTKIICGTTELATLICSNMNFLVSGFGIGQMNVTNLPVIFAHAPAGIAFKQLFHYAQEINSGEFEKYDNGPIRNLQLYNSMKPPRYSLEKVSAPVALFYKKKGDWFAGYKDVQKLRKKLSNVVDFYEIPFKGFCHTDFVWGKDVKELVYKRVLKLFKKY

Nearest PDB structures (foldseek):
  1k8q-assembly2_B  TM=8.888E-01  e=6.518E-12  Canis lupus familiaris
  6v7n-assembly1_A  TM=7.848E-01  e=2.532E-09  Homo sapiens
  1hlg-assembly1_B  TM=7.842E-01  e=3.661E-09  Homo sapiens
  6v7n-assembly2_B  TM=7.394E-01  e=2.046E-08  Homo sapiens
  2mn2-assembly1_A  TM=1.832E-01  e=5.241E+00  Yersinia enterocolitica